Protein AF-0000000081941531 (afdb_homodimer)

Organism: NCBI:txid47308

Solvent-accessible surface area (backbone atoms only — not comparable to full-atom values): 17822 Å² total; per-residue (Å²): 113,71,62,62,52,49,52,50,47,28,60,72,60,23,42,80,68,51,29,44,72,74,47,70,42,56,34,61,61,95,60,87,77,58,29,35,42,33,32,32,35,33,57,48,47,34,36,34,36,27,54,76,88,36,80,76,45,78,41,53,52,84,55,52,63,34,40,34,30,81,44,61,90,46,97,51,28,43,33,33,42,28,45,96,60,76,44,79,45,30,34,78,33,52,67,48,38,42,53,51,50,29,48,51,41,52,48,30,39,72,51,59,70,37,84,62,44,74,41,47,64,58,58,84,69,36,60,72,63,83,74,76,61,66,66,65,55,44,50,51,46,29,48,48,42,46,49,45,42,47,49,47,47,55,64,65,44,73,72,77,73,82,127,113,70,62,61,51,48,51,50,46,29,61,72,60,24,42,81,69,51,28,43,73,72,48,72,41,55,34,60,61,95,60,88,77,59,30,35,43,36,33,32,35,33,58,50,47,34,36,33,36,26,55,75,87,37,80,76,45,78,43,52,49,83,54,50,62,36,40,33,30,81,43,60,90,47,97,51,28,42,33,34,41,28,46,97,58,78,44,80,44,31,32,76,34,50,67,49,37,43,52,50,48,30,49,51,40,52,48,28,39,70,51,60,72,38,84,63,45,72,39,47,64,60,59,84,69,37,59,72,62,83,74,75,61,65,66,66,54,45,49,50,45,28,47,48,40,45,48,45,42,47,49,45,47,55,64,66,43,74,70,78,72,82,127

Secondary structure (DSSP, 8-state):
-HHHHHHHHIIIIITTTT-EEEEEEEEE-SSSS-EEEEEEEEEEEEEEEEETTEEEEEEEGGG--EEE-S-TTS---EEEEESSSEEEEEESSHHHHHHHHHHHHHHHHHHH-SPPPEES--GGGTS--GGGS-HHHHHHHHHHHHHHHHHHHHHHS------/-HHHHHHHHIIIIITTTT-EEEEEEEEE-SSSS-EEEEEEEEEEEEEEEEETTEEEEEEEGGG--EEE-S-TTS---EEEEESSSEEEEEESSHHHHHHHHHHHHHHHHHHH-SPPPEES--GGGTS--GGGS-HHHHHHHHHHHHHHHHHHHHHHS------

Foldseek 3Di:
DVVVVQVVCCVPPAVVVLKHWDDKDWDDDPDDDTDMDTDIDADWDKDFDDDVRHTDDIDTLLQFAEKEPPAAVDFFQWIWTDGVDIDIDGDPGSLVSLVVQLVSQLCCCNRVVDGHHYHNHDVVSNPDDPPSPDPVVVVVVVVVVVVVVVVVVVVPPPPPPDD/DVVVVQVVCCVPPAVVVLKHWDDKDWDDDPDDDTDMDTDIDADWDKDFDDDVRHTDDIDTLLQFAEKEPPAAVDFFQWIWTDGVDIDIDGDPGSLVSLVVVLVSQLCCCNRVVDGHHYHNHDVVSNPDDPPSPDPVVVVVVVVVVVVVVVVVVVVPPPPPPDD

Sequence (326 aa):
MSSLLREEMQRVLFRPAKQRLMEFIEIEEPAPGRHFLCVSGKIATFIRLMDSYKTTEIWFLEDLSLVDGRDPDVDDPCFLLHFGKVRTVTAISCSAKYAFVRALVALSDQYCQRSLNLRNFDWVYIKPTSFYSNRGDCVVLSQICFYAFNLVCLSMCPVPLDAMSSLLREEMQRVLFRPAKQRLMEFIEIEEPAPGRHFLCVSGKIATFIRLMDSYKTTEIWFLEDLSLVDGRDPDVDDPCFLLHFGKVRTVTAISCSAKYAFVRALVALSDQYCQRSLNLRNFDWVYIKPTSFYSNRGDCVVLSQICFYAFNLVCLSMCPVPLDA

InterPro domains:
  IPR028258 Exocyst complex component Sec3, PIP2-binding N-terminal domain [PF15277] (51-109)
  IPR028258 Exocyst complex component Sec3, PIP2-binding N-terminal domain [SM01313] (30-111)

Structure (mmCIF, N/CA/C/O backbone):
data_AF-0000000081941531-model_v1
#
loop_
_entity.id
_entity.type
_entity.pdbx_description
1 polymer Si:dkey-245p14.4
#
loop_
_atom_site.group_PDB
_atom_site.id
_atom_site.type_symbol
_atom_site.label_atom_id
_atom_site.label_alt_id
_atom_site.label_comp_id
_atom_site.label_asym_id
_atom_site.label_entity_id
_atom_site.label_seq_id
_atom_site.pdbx_PDB_ins_code
_atom_site.Cartn_x
_atom_site.Cartn_y
_atom_site.Cartn_z
_atom_site.occupancy
_atom_site.B_iso_or_equiv
_atom_site.auth_seq_id
_atom_site.auth_comp_id
_atom_site.auth_asym_id
_atom_site.auth_atom_id
_atom_site.pdbx_PDB_model_num
ATOM 1 N N . MET A 1 1 ? 16.844 15.812 11.555 1 45.5 1 MET A N 1
ATOM 2 C CA . MET A 1 1 ? 15.914 15.625 12.664 1 45.5 1 MET A CA 1
ATOM 3 C C . MET A 1 1 ? 14.664 14.875 12.203 1 45.5 1 MET A C 1
ATOM 5 O O . MET A 1 1 ? 14.227 13.93 12.867 1 45.5 1 MET A O 1
ATOM 9 N N . SER A 1 2 ? 14.273 15.141 10.828 1 67.31 2 SER A N 1
ATOM 10 C CA . SER A 1 2 ? 13.008 14.641 10.312 1 67.31 2 SER A CA 1
ATOM 11 C C . SER A 1 2 ? 13.094 13.156 9.984 1 67.31 2 SER A C 1
ATOM 13 O O . SER A 1 2 ? 12.156 12.398 10.266 1 67.31 2 SER A O 1
ATOM 15 N N . SER A 1 3 ? 14.352 12.719 9.852 1 75.62 3 SER A N 1
ATOM 16 C CA . SER A 1 3 ? 14.453 11.336 9.414 1 75.62 3 SER A CA 1
ATOM 17 C C . SER A 1 3 ? 14.438 10.383 10.609 1 75.62 3 SER A C 1
ATOM 19 O O . SER A 1 3 ? 13.773 9.344 10.57 1 75.62 3 SER A O 1
ATOM 21 N N . LEU A 1 4 ? 15.148 10.773 11.695 1 84.38 4 LEU A N 1
ATOM 22 C CA . LEU A 1 4 ? 15.172 9.93 12.883 1 84.38 4 LEU A CA 1
ATOM 23 C C . LEU A 1 4 ? 13.781 9.828 13.508 1 84.38 4 LEU A C 1
ATOM 25 O O . LEU A 1 4 ? 13.375 8.758 13.961 1 84.38 4 LEU A O 1
ATOM 29 N N . LEU A 1 5 ? 13.117 10.945 13.555 1 89.44 5 LEU A N 1
ATOM 30 C CA . LEU A 1 5 ? 11.766 10.953 14.102 1 89.44 5 LEU A CA 1
ATOM 31 C C . LEU A 1 5 ? 10.836 10.07 13.273 1 89.44 5 LEU A C 1
ATOM 33 O O . LEU A 1 5 ? 10.016 9.336 13.828 1 89.44 5 LEU A O 1
ATOM 37 N N . ARG A 1 6 ? 11.039 10.125 11.977 1 90.44 6 ARG A N 1
ATOM 38 C CA . ARG A 1 6 ? 10.219 9.305 11.094 1 90.44 6 ARG A CA 1
ATOM 39 C C . ARG A 1 6 ? 10.438 7.82 11.375 1 90.44 6 ARG A C 1
ATOM 41 O O . ARG A 1 6 ? 9.477 7.055 11.477 1 90.44 6 ARG A O 1
ATOM 48 N N . GLU A 1 7 ? 11.648 7.488 11.461 1 90.06 7 GLU A N 1
ATOM 49 C CA . GLU A 1 7 ? 11.984 6.09 11.703 1 90.06 7 GLU A CA 1
ATOM 50 C C . GLU A 1 7 ? 11.453 5.629 13.062 1 90.06 7 GLU A C 1
ATOM 52 O O . GLU A 1 7 ? 10.953 4.508 13.188 1 90.06 7 GLU A O 1
ATOM 57 N N . GLU A 1 8 ? 11.656 6.441 14.016 1 91.25 8 GLU A N 1
ATOM 58 C CA . GLU A 1 8 ? 11.164 6.105 15.344 1 91.25 8 GLU A CA 1
ATOM 59 C C . GLU A 1 8 ? 9.648 5.965 15.359 1 91.25 8 GLU A C 1
ATOM 61 O O . GLU A 1 8 ? 9.109 5.023 15.945 1 91.25 8 GLU A O 1
ATOM 66 N N . MET A 1 9 ? 8.969 6.902 14.742 1 93.44 9 MET A N 1
ATOM 67 C CA . MET A 1 9 ? 7.508 6.844 14.68 1 93.44 9 MET A CA 1
ATOM 68 C C . MET A 1 9 ? 7.047 5.582 13.961 1 93.44 9 MET A C 1
ATOM 70 O O . MET A 1 9 ? 6.129 4.898 14.422 1 93.44 9 MET A O 1
ATOM 74 N N . GLN A 1 10 ? 7.734 5.254 12.844 1 93.25 10 GLN A N 1
ATOM 75 C CA . GLN A 1 10 ? 7.395 4.043 12.109 1 93.25 10 GLN A CA 1
ATOM 76 C C . GLN A 1 10 ? 7.562 2.803 12.984 1 93.25 10 GLN A C 1
ATOM 78 O O . GLN A 1 10 ? 6.68 1.944 13.031 1 93.25 10 GLN A O 1
ATOM 83 N N . ARG A 1 11 ? 8.625 2.793 13.617 1 93.25 11 ARG A N 1
ATOM 84 C CA . ARG A 1 11 ? 8.977 1.612 14.398 1 93.25 11 ARG A CA 1
ATOM 85 C C . ARG A 1 11 ? 8.047 1.442 15.586 1 93.25 11 ARG A C 1
ATOM 87 O O . ARG A 1 11 ? 7.602 0.331 15.883 1 93.25 11 ARG A O 1
ATOM 94 N N . VAL A 1 12 ? 7.707 2.469 16.266 1 92.88 12 VAL A N 1
ATOM 95 C CA . VAL A 1 12 ? 7.027 2.381 17.547 1 92.88 12 VAL A CA 1
ATOM 96 C C . VAL A 1 12 ? 5.516 2.436 17.344 1 92.88 12 VAL A C 1
ATOM 98 O O . VAL A 1 12 ? 4.762 1.755 18.031 1 92.88 12 VAL A O 1
ATOM 101 N N . LEU A 1 13 ? 5.086 3.131 16.328 1 94.25 13 LEU A N 1
ATOM 102 C CA . LEU A 1 13 ? 3.656 3.406 16.266 1 94.25 13 LEU A CA 1
ATOM 103 C C . LEU A 1 13 ? 3.021 2.697 15.07 1 94.25 13 LEU A C 1
ATOM 105 O O . LEU A 1 13 ? 1.942 2.113 15.195 1 94.25 13 LEU A O 1
ATOM 109 N N . PHE A 1 14 ? 3.656 2.672 13.953 1 96.19 14 PHE A N 1
ATOM 110 C CA . PHE A 1 14 ? 2.949 2.271 12.742 1 96.19 14 PHE A CA 1
ATOM 111 C C . PHE A 1 14 ? 3.291 0.836 12.359 1 96.19 14 PHE A C 1
ATOM 113 O O . PHE A 1 14 ? 2.426 0.087 11.898 1 96.19 14 PHE A O 1
ATOM 120 N N . ARG A 1 15 ? 4.52 0.448 12.523 1 94.19 15 ARG A N 1
ATOM 121 C CA . ARG A 1 15 ? 4.918 -0.913 12.18 1 94.19 15 ARG A CA 1
ATOM 122 C C . ARG A 1 15 ? 4.117 -1.938 12.977 1 94.19 15 ARG A C 1
ATOM 124 O O . ARG A 1 15 ? 3.57 -2.885 12.406 1 94.19 15 ARG A O 1
ATOM 131 N N . PRO A 1 16 ? 4.043 -1.776 14.312 1 94.25 16 PRO A N 1
ATOM 132 C CA . PRO A 1 16 ? 3.246 -2.744 15.07 1 94.25 16 PRO A CA 1
ATOM 133 C C . PRO A 1 16 ? 1.798 -2.816 14.594 1 94.25 16 PRO A C 1
ATOM 135 O O . PRO A 1 16 ? 1.14 -3.848 14.758 1 94.25 16 PRO A O 1
ATOM 138 N N . ALA A 1 17 ? 1.264 -1.747 14.016 1 94.38 17 ALA A N 1
ATOM 139 C CA . ALA A 1 17 ? -0.099 -1.706 13.492 1 94.38 17 ALA A CA 1
ATOM 140 C C . ALA A 1 17 ? -0.139 -2.148 12.031 1 94.38 17 ALA A C 1
ATOM 142 O O . ALA A 1 17 ? -1.169 -2.021 11.367 1 94.38 17 ALA A O 1
ATOM 143 N N . LYS A 1 18 ? 1.003 -2.658 11.492 1 95.69 18 LYS A N 1
ATOM 144 C CA . LYS A 1 18 ? 1.148 -3.096 10.102 1 95.69 18 LYS A CA 1
ATOM 145 C C . LYS A 1 18 ? 0.834 -1.96 9.133 1 95.69 18 LYS A C 1
ATOM 147 O O . LYS A 1 18 ? 0.197 -2.176 8.102 1 95.69 18 LYS A O 1
ATOM 152 N N . GLN A 1 19 ? 1.144 -0.766 9.586 1 96.5 19 GLN A N 1
ATOM 153 C CA . GLN A 1 19 ? 0.949 0.409 8.742 1 96.5 19 GLN A CA 1
ATOM 154 C C . GLN A 1 19 ? 2.283 1.064 8.398 1 96.5 19 GLN A C 1
ATOM 156 O O . GLN A 1 19 ? 3.287 0.835 9.078 1 96.5 19 GLN A O 1
ATOM 161 N N . ARG A 1 20 ? 2.266 1.774 7.309 1 94.44 20 ARG A N 1
ATOM 162 C CA . ARG A 1 20 ? 3.43 2.553 6.895 1 94.44 20 ARG A CA 1
ATOM 163 C C . ARG A 1 20 ? 3.152 4.047 7 1 94.44 20 ARG A C 1
ATOM 165 O O . ARG A 1 20 ? 2.133 4.531 6.504 1 94.44 20 ARG A O 1
ATOM 172 N N . LEU A 1 21 ? 4.082 4.75 7.684 1 96.12 21 LEU A N 1
ATOM 173 C CA . LEU A 1 21 ? 4 6.207 7.758 1 96.12 21 LEU A CA 1
ATOM 174 C C . LEU A 1 21 ? 4.367 6.84 6.422 1 96.12 21 LEU A C 1
ATOM 176 O O . LEU A 1 21 ? 5.477 6.645 5.922 1 96.12 21 LEU A O 1
ATOM 180 N N . MET A 1 22 ? 3.426 7.602 5.844 1 95.25 22 MET A N 1
ATOM 181 C CA . MET A 1 22 ? 3.645 8.148 4.508 1 95.25 22 MET A CA 1
ATOM 182 C C . MET A 1 22 ? 4.059 9.609 4.578 1 95.25 22 MET A C 1
ATOM 184 O O . MET A 1 22 ? 4.828 10.086 3.742 1 95.25 22 MET A O 1
ATOM 188 N N . GLU A 1 23 ? 3.451 10.422 5.445 1 94.81 23 GLU A N 1
ATOM 189 C CA . GLU A 1 23 ? 3.783 11.82 5.691 1 94.81 23 GLU A CA 1
ATOM 190 C C . GLU A 1 23 ? 3.385 12.242 7.102 1 94.81 23 GLU A C 1
ATOM 192 O O . GLU A 1 23 ? 2.467 11.672 7.691 1 94.81 23 GLU A O 1
ATOM 197 N N . PHE A 1 24 ? 4.168 13.148 7.605 1 96.12 24 PHE A N 1
ATOM 198 C CA . PHE A 1 24 ? 3.768 13.719 8.891 1 96.12 24 PHE A CA 1
ATOM 199 C C . PHE A 1 24 ? 4.32 15.133 9.047 1 96.12 24 PHE A C 1
ATOM 201 O O . PHE A 1 24 ? 5.324 15.484 8.43 1 96.12 24 PHE A O 1
ATOM 208 N N . ILE A 1 25 ? 3.617 15.922 9.797 1 96 25 ILE A N 1
ATOM 209 C CA . ILE A 1 25 ? 4.07 17.25 10.18 1 96 25 ILE A CA 1
ATOM 210 C C . ILE A 1 25 ? 3.777 17.5 11.656 1 96 25 ILE A C 1
ATOM 212 O O . ILE A 1 25 ? 2.908 16.844 12.242 1 96 25 ILE A O 1
ATOM 216 N N . GLU A 1 26 ? 4.602 18.375 12.211 1 95.56 26 GLU A N 1
ATOM 217 C CA . GLU A 1 26 ? 4.281 18.828 13.562 1 95.56 26 GLU A CA 1
ATOM 218 C C . GLU A 1 26 ? 3.229 19.938 13.531 1 95.56 26 GLU A C 1
ATOM 220 O O . GLU A 1 26 ? 3.264 20.812 12.664 1 95.56 26 GLU A O 1
ATOM 225 N N . ILE A 1 27 ? 2.322 19.859 14.477 1 97.38 27 ILE A N 1
ATOM 226 C CA . ILE A 1 27 ? 1.237 20.828 14.523 1 97.38 27 ILE A CA 1
ATOM 227 C C . ILE A 1 27 ? 1.137 21.422 15.922 1 97.38 27 ILE A C 1
ATOM 229 O O . ILE A 1 27 ? 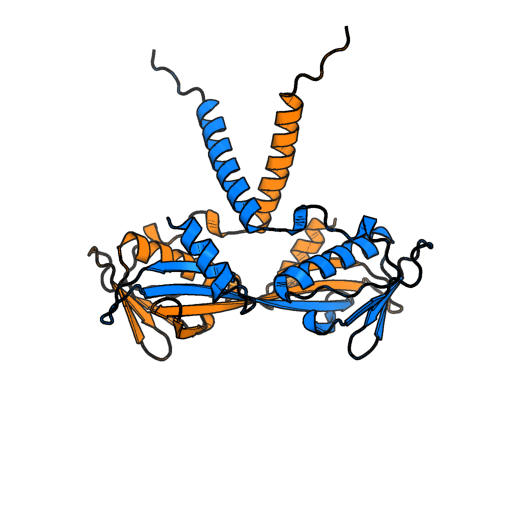1.765 20.922 16.859 1 97.38 27 ILE A O 1
ATOM 233 N N . GLU A 1 28 ? 0.421 22.531 15.945 1 96.19 28 GLU A N 1
ATOM 234 C CA . GLU A 1 28 ? 0.19 23.188 17.234 1 96.19 28 GLU A CA 1
ATOM 235 C C . GLU A 1 28 ? -1.201 22.875 17.766 1 96.19 28 GLU A C 1
ATOM 237 O O . GLU A 1 28 ? -2.189 22.938 17.031 1 96.19 28 GLU A O 1
ATOM 242 N N . GLU A 1 29 ? -1.191 22.422 19.016 1 94.19 29 GLU A N 1
ATOM 243 C CA . GLU A 1 29 ? -2.445 22.188 19.734 1 94.19 29 GLU A CA 1
ATOM 244 C C . GLU A 1 29 ? -2.467 22.891 21.078 1 94.19 29 GLU A C 1
ATOM 246 O O . GLU A 1 29 ? -1.414 23.188 21.641 1 94.19 29 GLU A O 1
ATOM 251 N N . PRO A 1 30 ? -3.771 23.219 21.547 1 91.62 30 PRO A N 1
ATOM 252 C CA . PRO A 1 30 ? -3.875 23.859 22.859 1 91.62 30 PRO A CA 1
ATOM 253 C C . PRO A 1 30 ? -3.283 23.016 23.984 1 91.62 30 PRO A C 1
ATOM 255 O O . PRO A 1 30 ? -2.707 23.547 24.922 1 91.62 30 PRO A O 1
ATOM 258 N N . ALA A 1 31 ? -3.35 21.75 23.875 1 89.44 31 ALA A N 1
ATOM 259 C CA . ALA A 1 31 ? -2.801 20.859 24.891 1 89.44 31 ALA A CA 1
ATOM 260 C C . ALA A 1 31 ? -1.275 20.859 24.859 1 89.44 31 ALA A C 1
ATOM 262 O O . ALA A 1 31 ? -0.669 21.016 23.797 1 89.44 31 ALA A O 1
ATOM 263 N N . PRO A 1 32 ? -0.646 20.719 26.062 1 90.75 32 PRO A N 1
ATOM 264 C CA . PRO A 1 32 ? 0.817 20.672 26.125 1 90.75 32 PRO A CA 1
ATOM 265 C C . PRO A 1 32 ? 1.403 19.438 25.453 1 90.75 32 PRO A C 1
ATOM 267 O O . PRO A 1 32 ? 0.729 18.406 25.359 1 90.75 32 PRO A O 1
ATOM 270 N N . GLY A 1 33 ? 2.631 19.688 24.984 1 90.62 33 GLY A N 1
ATOM 271 C CA . GLY A 1 33 ? 3.322 18.562 24.359 1 90.62 33 GLY A CA 1
ATOM 272 C C . GLY A 1 33 ? 3.504 18.75 22.859 1 90.62 33 GLY A C 1
ATOM 273 O O . GLY A 1 33 ? 3.176 19.797 22.312 1 90.62 33 GLY A O 1
ATOM 274 N N . ARG A 1 34 ? 4.145 17.641 22.312 1 92.62 34 ARG A N 1
ATOM 275 C CA . ARG A 1 34 ? 4.344 17.641 20.859 1 92.62 34 ARG A CA 1
ATOM 276 C C . ARG A 1 34 ? 3.199 16.938 20.156 1 92.62 34 ARG A C 1
ATOM 278 O O . ARG A 1 34 ? 2.791 15.844 20.562 1 92.62 34 ARG A O 1
ATOM 285 N N . HIS A 1 35 ? 2.648 17.641 19.188 1 96.44 35 HIS A N 1
ATOM 286 C CA . HIS A 1 35 ? 1.529 17.094 18.438 1 96.44 35 HIS A CA 1
ATOM 287 C C . HIS A 1 35 ? 1.887 16.922 16.969 1 96.44 35 HIS A C 1
ATOM 289 O O . HIS A 1 35 ? 2.613 17.734 16.406 1 96.44 35 HIS A O 1
ATOM 295 N N . PHE A 1 36 ? 1.38 15.828 16.391 1 96.88 36 PHE A N 1
ATOM 296 C CA . PHE A 1 36 ? 1.706 15.539 15 1 96.88 36 PHE A CA 1
ATOM 297 C C . PHE A 1 36 ? 0.452 15.172 14.211 1 96.88 36 PHE A C 1
ATOM 299 O O . PHE A 1 36 ? -0.485 14.594 14.766 1 96.88 36 PHE A O 1
ATOM 306 N N . LEU A 1 37 ? 0.376 15.578 12.984 1 97.88 37 LEU A N 1
ATOM 307 C CA . LEU A 1 37 ? -0.573 15.102 11.984 1 97.88 37 LEU A CA 1
ATOM 308 C C . LEU A 1 37 ? 0.098 14.125 11.023 1 97.88 37 LEU A C 1
ATOM 310 O O . LEU A 1 37 ? 1.109 14.461 10.398 1 97.88 37 LEU A O 1
ATOM 314 N N . CYS A 1 38 ? -0.441 12.922 10.93 1 97.75 38 CYS A N 1
ATOM 315 C CA . CYS A 1 38 ? 0.224 11.875 10.164 1 97.75 38 CYS A CA 1
ATOM 316 C C . CYS A 1 38 ? -0.719 11.281 9.125 1 97.75 38 CYS A C 1
ATOM 318 O O . CYS A 1 38 ? -1.928 11.203 9.352 1 97.75 38 CYS A O 1
ATOM 320 N N . VAL A 1 39 ? -0.138 10.891 8.016 1 98.12 39 VAL A N 1
ATOM 321 C CA . VAL A 1 39 ? -0.82 10.055 7.027 1 98.12 39 VAL A CA 1
ATOM 322 C C . VAL A 1 39 ? -0.149 8.688 6.957 1 98.12 39 VAL A C 1
ATOM 324 O O . VAL A 1 39 ? 1.077 8.594 6.859 1 98.12 39 VAL A O 1
ATOM 327 N N . SER A 1 40 ? -0.878 7.672 7.09 1 97.81 40 SER A N 1
ATOM 328 C CA . SER A 1 40 ? -0.345 6.316 7.031 1 97.81 40 SER A CA 1
ATOM 329 C C . SER A 1 40 ? -1.188 5.43 6.121 1 97.81 40 SER A C 1
ATOM 331 O O . SER A 1 40 ? -2.289 5.809 5.719 1 97.81 40 SER A O 1
ATOM 333 N N . GLY A 1 41 ? -0.592 4.344 5.727 1 97.31 41 GLY A N 1
ATOM 334 C CA . GLY A 1 41 ? -1.271 3.398 4.859 1 97.31 41 GLY A CA 1
ATOM 335 C C . GLY A 1 41 ? -1.157 1.962 5.336 1 97.31 41 GLY A C 1
ATOM 336 O O . GLY A 1 41 ? -0.134 1.571 5.902 1 97.31 41 GLY A O 1
ATOM 337 N N . LYS A 1 42 ? -2.209 1.2 5.238 1 97.75 42 LYS A N 1
ATOM 338 C CA . LYS A 1 42 ? -2.238 -0.244 5.457 1 97.75 42 LYS A CA 1
ATOM 339 C C . LYS A 1 42 ? -2.539 -0.989 4.16 1 97.75 42 LYS A C 1
ATOM 341 O O . LYS A 1 42 ? -3.51 -0.672 3.467 1 97.75 42 LYS A O 1
ATOM 346 N N . ILE A 1 43 ? -1.683 -1.918 3.857 1 96.56 43 ILE A N 1
ATOM 347 C CA . ILE A 1 43 ? -1.863 -2.635 2.6 1 96.56 43 ILE A CA 1
ATOM 348 C C . ILE A 1 43 ? -2.5 -3.998 2.869 1 96.56 43 ILE A C 1
ATOM 350 O O . ILE A 1 43 ? -2.004 -4.77 3.695 1 96.56 43 ILE A O 1
ATOM 354 N N . ALA A 1 44 ? -3.625 -4.258 2.258 1 97.31 44 ALA A N 1
ATOM 355 C CA . ALA A 1 44 ? -4.195 -5.598 2.186 1 97.31 44 ALA A CA 1
ATOM 356 C C . ALA A 1 44 ? -3.742 -6.32 0.92 1 97.31 44 ALA A C 1
ATOM 358 O O . ALA A 1 44 ? -3.871 -5.789 -0.185 1 97.31 44 ALA A O 1
ATOM 359 N N . THR A 1 45 ? -3.221 -7.484 1.089 1 97.62 45 THR A N 1
ATOM 360 C CA . THR A 1 45 ? -2.68 -8.219 -0.048 1 97.62 45 THR A CA 1
ATOM 361 C C . THR A 1 45 ? -3.582 -9.398 -0.409 1 97.62 45 THR A C 1
ATOM 363 O O . THR A 1 45 ? -4.129 -10.062 0.474 1 97.62 45 THR A O 1
ATOM 366 N N . PHE A 1 46 ? -3.68 -9.641 -1.697 1 98.12 46 PHE A N 1
ATOM 367 C CA . PHE A 1 46 ? -4.582 -10.648 -2.242 1 98.12 46 PHE A CA 1
ATOM 368 C C . PHE A 1 46 ? -3.852 -11.547 -3.236 1 98.12 46 PHE A C 1
ATOM 370 O O . PHE A 1 46 ? -2.951 -11.094 -3.945 1 98.12 46 PHE A O 1
ATOM 377 N N . ILE A 1 47 ? -4.211 -12.844 -3.191 1 98.5 47 ILE A N 1
ATOM 378 C CA . ILE A 1 47 ? -3.811 -13.781 -4.23 1 98.5 47 ILE A CA 1
ATOM 379 C C . ILE A 1 47 ? -5.02 -14.148 -5.09 1 98.5 47 ILE A C 1
ATOM 381 O O . ILE A 1 47 ? -6.074 -14.516 -4.562 1 98.5 47 ILE A O 1
ATOM 385 N N . ARG A 1 48 ? -4.801 -14.023 -6.434 1 97.62 48 ARG A N 1
ATOM 386 C CA . ARG A 1 48 ? -5.938 -14.266 -7.316 1 97.62 48 ARG A CA 1
ATOM 387 C C . ARG A 1 48 ? -5.551 -15.195 -8.461 1 97.62 48 ARG A C 1
ATOM 389 O O . ARG A 1 48 ? -4.438 -15.117 -8.984 1 97.62 48 ARG A O 1
ATOM 396 N N . LEU A 1 49 ? -6.445 -16.062 -8.773 1 97.38 49 LEU A N 1
ATOM 397 C CA . LEU A 1 49 ? -6.348 -16.859 -9.992 1 97.38 49 LEU A CA 1
ATOM 398 C C . LEU A 1 49 ? -7.223 -16.266 -11.094 1 97.38 49 LEU A C 1
ATOM 400 O O . LEU A 1 49 ? -8.414 -16.016 -10.883 1 97.38 49 LEU A O 1
ATOM 404 N N . MET A 1 50 ? -6.566 -16.094 -12.195 1 95.56 50 MET A N 1
ATOM 405 C CA . MET A 1 50 ? -7.273 -15.445 -13.289 1 95.56 50 MET A CA 1
ATOM 406 C C . MET A 1 50 ? -7.379 -16.375 -14.5 1 95.56 50 MET A C 1
ATOM 408 O O . MET A 1 50 ? -6.414 -17.062 -14.852 1 95.56 50 MET A O 1
ATOM 412 N N . ASP A 1 51 ? -8.617 -16.375 -15.102 1 93.19 51 ASP A N 1
ATOM 413 C CA . ASP A 1 51 ? -8.875 -17.016 -16.391 1 93.19 51 ASP A CA 1
ATOM 414 C C . ASP A 1 51 ? -9.164 -15.961 -17.469 1 93.19 51 ASP A C 1
ATOM 416 O O . ASP A 1 51 ? -10.289 -15.461 -17.562 1 93.19 51 ASP A O 1
ATOM 420 N N . SER A 1 52 ? -8.289 -15.758 -18.391 1 85.12 52 SER A N 1
ATOM 421 C CA . SER A 1 52 ? -8.422 -14.773 -19.453 1 85.12 52 SER A CA 1
ATOM 422 C C . SER A 1 52 ? -8.891 -13.43 -18.906 1 85.12 52 SER A C 1
ATOM 424 O O . SER A 1 52 ? -9.875 -12.867 -19.391 1 85.12 52 SER A O 1
ATOM 426 N N . TYR A 1 53 ? -8.477 -12.953 -17.812 1 82.88 53 TYR A N 1
ATOM 427 C CA . TYR A 1 53 ? -8.648 -11.633 -17.219 1 82.88 53 TYR A CA 1
ATOM 428 C C . TYR A 1 53 ? -9.875 -11.602 -16.312 1 82.88 53 TYR A C 1
ATOM 430 O O . TYR A 1 53 ? -10.422 -10.531 -16.031 1 82.88 53 TYR A O 1
ATOM 438 N N . LYS A 1 54 ? -10.406 -12.742 -16.062 1 91 54 LYS A N 1
ATOM 439 C CA . LYS A 1 54 ? -11.469 -12.859 -15.078 1 91 54 LYS A CA 1
ATOM 440 C C . LYS A 1 54 ? -10.984 -13.578 -13.82 1 91 54 LYS A C 1
ATOM 442 O O . LYS A 1 54 ? -10.352 -14.633 -13.906 1 91 54 LYS A O 1
ATOM 447 N N . THR A 1 55 ? -11.305 -12.898 -12.758 1 93.19 55 THR A N 1
ATOM 448 C CA . THR A 1 55 ? -10.914 -13.508 -11.492 1 93.19 55 THR A CA 1
ATOM 449 C C . THR A 1 55 ? -11.812 -14.695 -11.164 1 93.19 55 THR A C 1
ATOM 451 O O . THR A 1 55 ? -13.039 -14.562 -11.148 1 93.19 55 THR A O 1
ATOM 454 N N . THR A 1 56 ? -11.266 -15.852 -10.922 1 93.69 56 THR A N 1
ATOM 455 C CA . THR A 1 56 ? -12.039 -17.047 -10.617 1 93.69 56 THR A CA 1
ATOM 456 C C . THR A 1 56 ? -11.93 -17.391 -9.133 1 93.69 56 THR A C 1
ATOM 458 O O . THR A 1 56 ? -12.867 -17.938 -8.547 1 93.69 56 THR A O 1
ATOM 461 N N . GLU A 1 57 ? -10.805 -17.172 -8.555 1 96.12 57 GLU A N 1
ATOM 462 C CA . GLU A 1 57 ? -10.555 -17.406 -7.133 1 96.12 57 GLU A CA 1
ATOM 463 C C . GLU A 1 57 ? -9.758 -16.25 -6.52 1 96.12 57 GLU A C 1
ATOM 465 O O . GLU A 1 57 ? -8.898 -15.672 -7.18 1 96.12 57 GLU A O 1
ATOM 470 N N . ILE A 1 58 ? -10.141 -15.875 -5.336 1 96.81 58 ILE A N 1
ATOM 471 C CA . ILE A 1 58 ? -9.43 -14.82 -4.625 1 96.81 58 ILE A CA 1
ATOM 472 C C . ILE A 1 58 ? -9.227 -15.227 -3.168 1 96.81 58 ILE A C 1
ATOM 474 O O . ILE A 1 58 ? -10.141 -15.75 -2.529 1 96.81 58 ILE A O 1
ATOM 478 N N . TRP A 1 59 ? -8 -15.016 -2.68 1 98 59 TRP A N 1
ATOM 479 C CA . TRP A 1 59 ? -7.664 -15.273 -1.285 1 98 59 TRP A CA 1
ATOM 480 C C . TRP A 1 59 ? -6.906 -14.102 -0.677 1 98 59 TRP A C 1
ATOM 482 O O . TRP A 1 59 ? -6.242 -13.344 -1.391 1 98 59 TRP A O 1
ATOM 492 N N . PHE A 1 60 ? -7.078 -13.984 0.65 1 97.88 60 PHE A N 1
ATOM 493 C CA . PHE A 1 60 ? -6.168 -13.094 1.358 1 97.88 60 PHE A CA 1
ATOM 494 C C . PHE A 1 60 ? -4.812 -13.758 1.572 1 97.88 60 PHE A C 1
ATOM 496 O O . PHE A 1 60 ? -4.742 -14.914 1.991 1 97.88 60 PHE A O 1
ATOM 503 N N . LEU A 1 61 ? -3.773 -13.055 1.255 1 98.06 61 LEU A N 1
ATOM 504 C CA . LEU A 1 61 ? -2.439 -13.578 1.525 1 98.06 61 LEU A CA 1
ATOM 505 C C . LEU A 1 61 ? -2.297 -13.961 2.994 1 98.06 61 LEU A C 1
ATOM 507 O O . LEU A 1 61 ? -1.638 -14.953 3.318 1 98.06 61 LEU A O 1
ATOM 511 N N . GLU A 1 62 ? -2.932 -13.172 3.846 1 96.75 62 GLU A N 1
ATOM 512 C CA . GLU A 1 62 ? -2.854 -13.406 5.285 1 96.75 62 GLU A CA 1
ATOM 513 C C . GLU A 1 62 ? -3.42 -14.781 5.652 1 96.75 62 GLU A C 1
ATOM 515 O O . GLU A 1 62 ? -3.104 -15.32 6.711 1 96.75 62 GLU A O 1
ATOM 520 N N . ASP A 1 63 ? -4.246 -15.375 4.828 1 97.56 63 ASP A N 1
ATOM 521 C CA . ASP A 1 63 ? -4.883 -16.656 5.109 1 97.56 63 ASP A CA 1
ATOM 522 C C . ASP A 1 63 ? -4.027 -17.812 4.605 1 97.56 63 ASP A C 1
ATOM 524 O O . ASP A 1 63 ? -4.344 -18.984 4.852 1 97.56 63 ASP A O 1
ATOM 528 N N . LEU A 1 64 ? -2.979 -17.578 3.857 1 98.19 64 LEU A N 1
ATOM 529 C CA . LEU A 1 64 ? -2.084 -18.609 3.352 1 98.19 64 LEU A CA 1
ATOM 530 C C . LEU A 1 64 ? -1.223 -19.172 4.473 1 98.19 64 LEU A C 1
ATOM 532 O O . LEU A 1 64 ? -0.358 -18.484 5.012 1 98.19 64 LEU A O 1
ATOM 536 N N . SER A 1 65 ? -1.394 -20.453 4.789 1 97.25 65 SER A N 1
ATOM 537 C CA . SER A 1 65 ? -0.73 -21.031 5.953 1 97.25 65 SER A CA 1
ATOM 538 C C . SER A 1 65 ? 0.546 -21.766 5.555 1 97.25 65 SER A C 1
ATOM 540 O O . SER A 1 65 ? 1.485 -21.859 6.348 1 97.25 65 SER A O 1
ATOM 542 N N . LEU A 1 66 ? 0.49 -22.234 4.32 1 97.69 66 LEU A N 1
ATOM 543 C CA . LEU A 1 66 ? 1.611 -23.062 3.895 1 97.69 66 LEU A CA 1
ATOM 544 C C . LEU A 1 66 ? 1.708 -23.109 2.373 1 97.69 66 LEU A C 1
ATOM 546 O O . LEU A 1 66 ? 0.69 -23.219 1.685 1 97.69 66 LEU A O 1
ATOM 550 N N . VAL A 1 67 ? 2.908 -22.969 1.895 1 98.06 67 VAL A N 1
ATOM 551 C CA . VAL A 1 67 ? 3.193 -23.25 0.494 1 98.06 67 VAL A CA 1
ATOM 552 C C . VAL A 1 67 ? 4.059 -24.5 0.391 1 98.06 67 VAL A C 1
ATOM 554 O O . VAL A 1 67 ? 5.145 -24.562 0.974 1 98.06 67 VAL A O 1
ATOM 557 N N . ASP A 1 68 ? 3.547 -25.469 -0.346 1 97.94 68 ASP A N 1
ATOM 558 C CA . ASP A 1 68 ? 4.234 -26.75 -0.482 1 97.94 68 ASP A CA 1
ATOM 559 C C . ASP A 1 68 ? 4.746 -26.953 -1.907 1 97.94 68 ASP A C 1
ATOM 561 O O . ASP A 1 68 ? 3.959 -27.031 -2.852 1 97.94 68 ASP A O 1
ATOM 565 N N . GLY A 1 69 ? 6.031 -27.141 -2.078 1 96.44 69 GLY A N 1
ATOM 566 C CA . GLY A 1 69 ? 6.641 -27.297 -3.387 1 96.44 69 GLY A CA 1
ATOM 567 C C . GLY A 1 69 ? 6.633 -28.734 -3.871 1 96.44 69 GLY A C 1
ATOM 568 O O . GLY A 1 69 ? 7.184 -29.047 -4.93 1 96.44 69 GLY A O 1
ATOM 569 N N . ARG A 1 70 ? 6.047 -29.641 -3.125 1 93.38 70 ARG A N 1
ATOM 570 C CA . ARG A 1 70 ? 5.859 -31.047 -3.441 1 93.38 70 ARG A CA 1
ATOM 571 C C . ARG A 1 70 ? 7.18 -31.812 -3.35 1 93.38 70 ARG A C 1
ATOM 573 O O . ARG A 1 70 ? 7.328 -32.688 -2.508 1 93.38 70 ARG A O 1
ATOM 580 N N . ASP A 1 71 ? 8.188 -31.547 -4.23 1 86.44 71 ASP A N 1
ATOM 581 C CA . ASP A 1 71 ? 9.5 -32.188 -4.176 1 86.44 71 ASP A CA 1
ATOM 582 C C . ASP A 1 71 ? 10.602 -31.25 -4.645 1 86.44 71 ASP A C 1
ATOM 584 O O . ASP A 1 71 ? 10.695 -30.938 -5.832 1 86.44 71 ASP A O 1
ATOM 588 N N . PRO A 1 72 ? 11.516 -30.953 -3.744 1 80 72 PRO A N 1
ATOM 589 C CA . PRO A 1 72 ? 12.555 -29.984 -4.09 1 80 72 PRO A CA 1
ATOM 590 C C . PRO A 1 72 ? 13.609 -30.562 -5.027 1 80 72 PRO A C 1
ATOM 592 O O . PRO A 1 72 ? 14.359 -29.812 -5.66 1 80 72 PRO A O 1
ATOM 595 N N . ASP A 1 73 ? 13.672 -31.828 -5.082 1 83.88 73 ASP A N 1
ATOM 596 C CA . ASP A 1 73 ? 14.742 -32.469 -5.852 1 83.88 73 ASP A CA 1
ATOM 597 C C . ASP A 1 73 ? 14.297 -32.75 -7.289 1 83.88 73 ASP A C 1
ATOM 599 O O . ASP A 1 73 ? 15.07 -33.25 -8.094 1 83.88 73 ASP A O 1
ATOM 603 N N . VAL A 1 74 ? 13.047 -32.406 -7.602 1 84.69 74 VAL A N 1
ATOM 604 C CA . VAL A 1 74 ? 12.523 -32.625 -8.945 1 84.69 74 VAL A CA 1
ATOM 605 C C . VAL A 1 74 ? 12.133 -31.281 -9.57 1 84.69 74 VAL A C 1
ATOM 607 O O . VAL A 1 74 ? 11.602 -30.406 -8.891 1 84.69 74 VAL A O 1
ATOM 610 N N . ASP A 1 75 ? 12.523 -31.156 -10.82 1 86.19 75 ASP A N 1
ATOM 611 C CA . ASP A 1 75 ? 12.062 -29.969 -11.547 1 86.19 75 ASP A CA 1
ATOM 612 C C . ASP A 1 75 ? 10.57 -30.047 -11.836 1 86.19 75 ASP A C 1
ATOM 614 O O . ASP A 1 75 ? 10.164 -30.375 -12.953 1 86.19 75 ASP A O 1
ATOM 618 N N . ASP A 1 76 ? 9.812 -29.828 -10.836 1 92.44 76 ASP A N 1
ATOM 619 C CA . ASP A 1 76 ? 8.352 -29.859 -10.898 1 92.44 76 ASP A CA 1
ATOM 620 C C . ASP A 1 76 ? 7.77 -28.469 -10.688 1 92.44 76 ASP A C 1
ATOM 622 O O . ASP A 1 76 ? 7.914 -27.875 -9.617 1 92.44 76 ASP A O 1
ATOM 626 N N . PRO A 1 77 ? 7.188 -27.922 -11.695 1 95.62 77 PRO A N 1
ATOM 627 C CA . PRO A 1 77 ? 6.633 -26.562 -11.586 1 95.62 77 PRO A CA 1
ATOM 628 C C . PRO A 1 77 ? 5.344 -26.531 -10.766 1 95.62 77 PRO A C 1
ATOM 630 O O . PRO A 1 77 ? 4.758 -25.453 -10.578 1 95.62 77 PRO A O 1
ATOM 633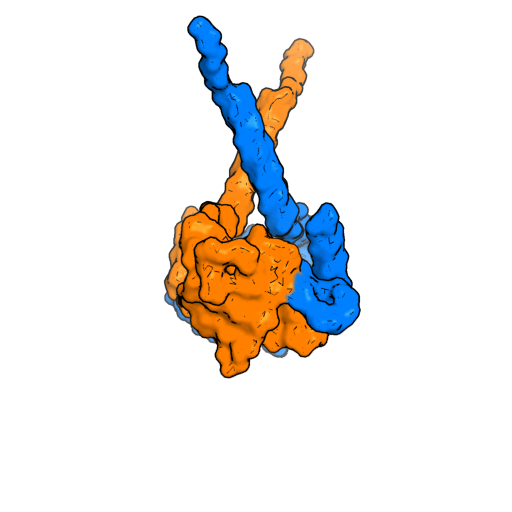 N N . CYS A 1 78 ? 4.953 -27.672 -10.25 1 96.81 78 CYS A N 1
ATOM 634 C CA . CYS A 1 78 ? 3.717 -27.781 -9.484 1 96.81 78 CYS A CA 1
ATOM 635 C C . CYS A 1 78 ? 3.963 -27.484 -8.008 1 96.81 78 CYS A C 1
ATOM 637 O O . CYS A 1 78 ? 4.988 -27.875 -7.453 1 96.81 78 CYS A O 1
ATOM 639 N N . PHE A 1 79 ? 3.025 -26.703 -7.383 1 97.88 79 PHE A N 1
ATOM 640 C CA . PHE A 1 79 ? 3.094 -26.438 -5.953 1 97.88 79 PHE A CA 1
ATOM 641 C C . PHE A 1 79 ? 1.696 -26.266 -5.367 1 97.88 79 PHE A C 1
ATOM 643 O O . PHE A 1 79 ? 0.72 -26.125 -6.105 1 97.88 79 PHE A O 1
ATOM 650 N N . LEU A 1 80 ? 1.633 -26.375 -4.047 1 98.31 80 LEU A N 1
ATOM 651 C CA . LEU A 1 80 ? 0.348 -26.328 -3.357 1 98.31 80 LEU A CA 1
ATOM 652 C C . LEU A 1 80 ? 0.262 -25.109 -2.445 1 98.31 80 LEU A C 1
ATOM 654 O O . LEU A 1 80 ? 1.224 -24.781 -1.746 1 98.31 80 LEU A O 1
ATOM 658 N N . LEU A 1 81 ? -0.824 -24.406 -2.486 1 98.5 81 LEU A N 1
ATOM 659 C CA . LEU A 1 81 ? -1.162 -23.312 -1.581 1 98.5 81 LEU A CA 1
ATOM 660 C C . LEU A 1 81 ? -2.191 -23.766 -0.548 1 98.5 81 LEU A C 1
ATOM 662 O O . LEU A 1 81 ? -3.277 -24.219 -0.906 1 98.5 81 LEU A O 1
ATOM 666 N N . HIS A 1 82 ? -1.795 -23.672 0.676 1 98.19 82 HIS A N 1
ATOM 667 C CA . HIS A 1 82 ? -2.691 -24.109 1.745 1 98.19 82 HIS A CA 1
ATOM 668 C C . HIS A 1 82 ? -3.41 -22.922 2.369 1 98.19 82 HIS A C 1
ATOM 670 O O . HIS A 1 82 ? -2.795 -22.109 3.074 1 98.19 82 HIS A O 1
ATOM 676 N N . PHE A 1 83 ? -4.637 -22.797 2.135 1 96.19 83 PHE A N 1
ATOM 677 C CA . PHE A 1 83 ? -5.555 -21.906 2.836 1 96.19 83 PHE A CA 1
ATOM 678 C C . PHE A 1 83 ? -6.504 -22.703 3.729 1 96.19 83 PHE A C 1
ATOM 680 O O . PHE A 1 83 ? -6.078 -23.625 4.43 1 96.19 83 PHE A O 1
ATOM 687 N N . GLY A 1 84 ? -7.766 -22.344 3.754 1 92.12 84 GLY A N 1
ATOM 688 C CA . GLY A 1 84 ? -8.727 -23.281 4.297 1 92.12 84 GLY A CA 1
ATOM 689 C C . GLY A 1 84 ? -8.789 -24.578 3.516 1 92.12 84 GLY A C 1
ATOM 690 O O . GLY A 1 84 ? -8.695 -25.672 4.094 1 92.12 84 GLY A O 1
ATOM 691 N N . LYS A 1 85 ? -8.828 -24.406 2.289 1 95.62 85 LYS A N 1
ATOM 692 C CA . LYS A 1 85 ? -8.727 -25.516 1.337 1 95.62 85 LYS A CA 1
ATOM 693 C C . LYS A 1 85 ? -7.41 -25.453 0.567 1 95.62 85 LYS A C 1
ATOM 695 O O . LYS A 1 85 ? -6.887 -24.359 0.308 1 95.62 85 LYS A O 1
ATOM 700 N N . VAL A 1 86 ? -6.938 -26.609 0.235 1 97.62 86 VAL A N 1
ATOM 701 C CA . VAL A 1 86 ? -5.672 -26.672 -0.488 1 97.62 86 VAL A CA 1
ATOM 702 C C . VAL A 1 86 ? -5.914 -26.438 -1.977 1 97.62 86 VAL A C 1
ATOM 704 O O . VAL A 1 86 ? -6.816 -27.031 -2.57 1 97.62 86 VAL A O 1
ATOM 707 N N . ARG A 1 87 ? -5.121 -25.547 -2.561 1 97.75 87 ARG A N 1
ATOM 708 C CA . ARG A 1 87 ? -5.207 -25.297 -3.994 1 97.75 87 ARG A CA 1
ATOM 709 C C . ARG A 1 87 ? -3.914 -25.688 -4.703 1 97.75 87 ARG A C 1
ATOM 711 O O . ARG A 1 87 ? -2.857 -25.109 -4.438 1 97.75 87 ARG A O 1
ATOM 718 N N . THR A 1 88 ? -4.043 -26.578 -5.621 1 97.56 88 THR A N 1
ATOM 719 C CA . THR A 1 88 ? -2.885 -26.984 -6.41 1 97.56 88 THR A CA 1
ATOM 720 C C . THR A 1 88 ? -2.688 -26.062 -7.602 1 97.56 88 THR A C 1
ATOM 722 O O . THR A 1 88 ? -3.641 -25.75 -8.32 1 97.56 88 THR A O 1
ATOM 725 N N . VAL A 1 89 ? -1.443 -25.625 -7.82 1 97.69 89 VAL A N 1
ATOM 726 C CA . VAL A 1 89 ? -1.123 -24.719 -8.906 1 97.69 89 VAL A CA 1
ATOM 727 C C . VAL A 1 89 ? 0.052 -25.266 -9.719 1 97.69 89 VAL A C 1
ATOM 729 O O . VAL A 1 89 ? 1.013 -25.781 -9.148 1 97.69 89 VAL A O 1
ATOM 732 N N . THR A 1 90 ? -0.051 -25.172 -11.023 1 97.62 90 THR A N 1
ATOM 733 C CA . THR A 1 90 ? 1.047 -25.562 -11.906 1 97.62 90 THR A CA 1
ATOM 734 C C . THR A 1 90 ? 1.546 -24.375 -12.711 1 97.62 90 THR A C 1
ATOM 736 O O . THR A 1 90 ? 0.855 -23.906 -13.617 1 97.62 90 THR A O 1
ATOM 739 N N . ALA A 1 91 ? 2.77 -23.938 -12.359 1 97 91 ALA A N 1
ATOM 740 C CA . ALA A 1 91 ? 3.373 -22.844 -13.109 1 97 91 ALA A CA 1
ATOM 741 C C . ALA A 1 91 ? 3.826 -23.297 -14.492 1 97 91 ALA A C 1
ATOM 743 O O . ALA A 1 91 ? 3.902 -24.5 -14.758 1 97 91 ALA A O 1
ATOM 744 N N . ILE A 1 92 ? 4.102 -22.312 -15.383 1 95.56 92 ILE A N 1
ATOM 745 C CA . ILE A 1 92 ? 4.543 -22.641 -16.734 1 95.56 92 ILE A CA 1
ATOM 746 C C . ILE A 1 92 ? 5.984 -23.156 -16.703 1 95.56 92 ILE A C 1
ATOM 748 O O . ILE A 1 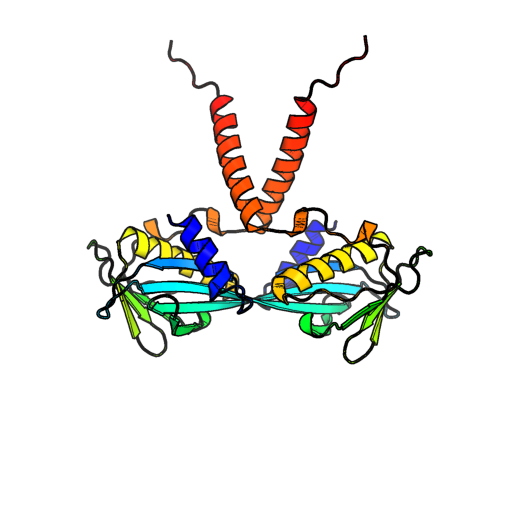92 ? 6.426 -23.859 -17.609 1 95.56 92 ILE A O 1
ATOM 752 N N . SER A 1 93 ? 6.723 -22.75 -15.633 1 92.12 93 SER A N 1
ATOM 753 C CA . SER A 1 93 ? 8.109 -23.172 -15.469 1 92.12 93 SER A CA 1
ATOM 754 C C . SER A 1 93 ? 8.5 -23.219 -13.992 1 92.12 93 SER A C 1
ATOM 756 O O . SER A 1 93 ? 7.828 -22.625 -13.148 1 92.12 93 SER A O 1
ATOM 758 N N . CYS A 1 94 ? 9.641 -23.969 -13.805 1 89.75 94 CYS A N 1
ATOM 759 C CA . CYS A 1 94 ? 10.164 -24.031 -12.438 1 89.75 94 CYS A CA 1
ATOM 760 C C . CYS A 1 94 ? 10.664 -22.672 -11.977 1 89.75 94 CYS A C 1
ATOM 762 O O . CYS A 1 94 ? 10.523 -22.312 -10.805 1 89.75 94 CYS A O 1
ATOM 764 N N . SER A 1 95 ? 11.172 -21.953 -12.883 1 89.56 95 SER A N 1
ATOM 765 C CA . SER A 1 95 ? 11.641 -20.594 -12.57 1 89.56 95 SER A CA 1
ATOM 766 C C . SER A 1 95 ? 10.484 -19.703 -12.148 1 89.56 95 SER A C 1
ATOM 768 O O . SER A 1 95 ? 10.625 -18.906 -11.211 1 89.56 95 SER A O 1
ATOM 770 N N . ALA A 1 96 ? 9.367 -19.844 -12.781 1 91.94 96 ALA A N 1
ATOM 771 C CA . ALA A 1 96 ? 8.188 -19.062 -12.43 1 91.94 96 ALA A CA 1
ATOM 772 C C . ALA A 1 96 ? 7.668 -19.422 -11.047 1 91.94 96 ALA A C 1
ATOM 774 O O . ALA A 1 96 ? 7.305 -18.547 -10.258 1 91.94 96 ALA A O 1
ATOM 775 N N . LYS A 1 97 ? 7.719 -20.688 -10.773 1 95 97 LYS A N 1
ATOM 776 C CA . LYS A 1 97 ? 7.316 -21.172 -9.461 1 95 97 LYS A CA 1
ATOM 777 C C . LYS A 1 97 ? 8.125 -20.5 -8.352 1 95 97 LYS A C 1
ATOM 779 O O . LYS A 1 97 ? 7.551 -19.938 -7.422 1 95 97 LYS A O 1
ATOM 784 N N . TYR A 1 98 ? 9.422 -20.484 -8.492 1 91.38 98 TYR A N 1
ATOM 785 C CA . TYR A 1 98 ? 10.289 -19.953 -7.445 1 91.38 98 TYR A CA 1
ATOM 786 C C . TYR A 1 98 ? 10.211 -18.438 -7.379 1 91.38 98 TYR A C 1
ATOM 788 O O . TYR A 1 98 ? 10.305 -17.844 -6.297 1 91.38 98 TYR A O 1
ATOM 796 N N . ALA A 1 99 ? 10 -17.812 -8.492 1 90.38 99 ALA A N 1
ATOM 797 C CA . ALA A 1 99 ? 9.836 -16.359 -8.5 1 90.38 99 ALA A CA 1
ATOM 798 C C . ALA A 1 99 ? 8.57 -15.938 -7.754 1 90.38 99 ALA A C 1
ATOM 800 O O . ALA A 1 99 ? 8.594 -14.977 -6.977 1 90.38 99 ALA A O 1
ATOM 801 N N . PHE A 1 100 ? 7.582 -16.672 -8.016 1 96.06 100 PHE A N 1
ATOM 802 C CA . PHE A 1 100 ? 6.309 -16.344 -7.391 1 96.06 100 PHE A CA 1
ATOM 803 C C . PHE A 1 100 ? 6.371 -16.578 -5.883 1 96.06 100 PHE A C 1
ATOM 805 O O . PHE A 1 100 ? 5.914 -15.742 -5.102 1 96.06 100 PHE A O 1
ATOM 812 N N . VAL A 1 101 ? 6.926 -17.625 -5.5 1 95.94 101 VAL A N 1
ATOM 813 C CA . VAL A 1 101 ? 7 -17.953 -4.082 1 95.94 101 VAL A CA 1
ATOM 814 C C . VAL A 1 101 ? 7.922 -16.984 -3.363 1 95.94 101 VAL A C 1
ATOM 816 O O . VAL A 1 101 ? 7.652 -16.578 -2.225 1 95.94 101 VAL A O 1
ATOM 819 N N . ARG A 1 102 ? 8.945 -16.609 -4.008 1 93.5 102 ARG A N 1
ATOM 820 C CA . ARG A 1 102 ? 9.812 -15.586 -3.432 1 93.5 102 ARG A CA 1
ATOM 821 C C . ARG A 1 102 ? 9.031 -14.305 -3.139 1 93.5 102 ARG A C 1
ATOM 823 O O . ARG A 1 102 ? 9.219 -13.688 -2.092 1 93.5 102 ARG A O 1
ATOM 830 N N . ALA A 1 103 ? 8.188 -13.938 -4.07 1 93.38 103 ALA A N 1
ATOM 831 C CA . ALA A 1 103 ? 7.352 -12.75 -3.885 1 93.38 103 ALA A CA 1
ATOM 832 C C . ALA A 1 103 ? 6.387 -12.938 -2.719 1 93.38 103 ALA A C 1
ATOM 834 O O . ALA A 1 103 ? 6.195 -12.023 -1.91 1 93.38 103 ALA A O 1
ATOM 835 N N . LEU A 1 104 ? 5.832 -14.109 -2.621 1 96.62 104 LEU A N 1
ATOM 836 C CA . LEU A 1 104 ? 4.906 -14.383 -1.528 1 96.62 104 LEU A CA 1
ATOM 837 C C . LEU A 1 104 ? 5.605 -14.258 -0.179 1 96.62 104 LEU A C 1
ATOM 839 O O . LEU A 1 104 ? 5.047 -13.688 0.763 1 96.62 104 LEU A O 1
ATOM 843 N N . VAL A 1 105 ? 6.773 -14.766 -0.099 1 94.38 105 VAL A N 1
ATOM 844 C CA . VAL A 1 105 ? 7.539 -14.719 1.142 1 94.38 105 VAL A CA 1
ATOM 845 C C . VAL A 1 105 ? 7.828 -13.273 1.521 1 94.38 105 VAL A C 1
ATOM 847 O O . VAL A 1 105 ? 7.605 -12.867 2.666 1 94.38 105 VAL A O 1
ATOM 850 N N . ALA A 1 106 ? 8.281 -12.531 0.579 1 91.62 106 ALA A N 1
ATOM 851 C CA . ALA A 1 106 ? 8.617 -11.125 0.819 1 91.62 106 ALA A CA 1
ATOM 852 C C . ALA A 1 106 ? 7.379 -10.328 1.225 1 91.62 106 ALA A C 1
ATOM 854 O O . ALA A 1 106 ? 7.426 -9.539 2.168 1 91.62 106 ALA A O 1
ATOM 855 N N . LEU A 1 107 ? 6.305 -10.5 0.518 1 94.19 107 LEU A N 1
ATOM 856 C CA . LEU A 1 107 ? 5.082 -9.742 0.768 1 94.19 107 LEU A CA 1
ATOM 857 C C . LEU A 1 107 ? 4.465 -10.133 2.105 1 94.19 107 LEU A C 1
ATOM 859 O O . LEU A 1 107 ? 3.928 -9.289 2.818 1 94.19 107 LEU A O 1
ATOM 863 N N . SER A 1 108 ? 4.539 -11.406 2.432 1 95.19 108 SER A N 1
ATOM 864 C CA . SER A 1 108 ? 4.039 -11.859 3.729 1 95.19 108 SER A CA 1
ATOM 865 C C . SER A 1 108 ? 4.82 -11.219 4.871 1 95.19 108 SER A C 1
ATOM 867 O O . SER A 1 108 ? 4.23 -10.766 5.859 1 95.19 108 SER A O 1
ATOM 869 N N . ASP A 1 109 ? 6.125 -11.203 4.727 1 92 109 ASP A N 1
ATOM 870 C CA . ASP A 1 109 ? 6.973 -10.578 5.738 1 92 109 ASP A CA 1
ATOM 871 C C . ASP A 1 109 ? 6.684 -9.086 5.855 1 92 109 ASP A C 1
ATOM 873 O O . ASP A 1 109 ? 6.551 -8.555 6.965 1 92 109 ASP A O 1
ATOM 877 N N . GLN A 1 110 ? 6.559 -8.469 4.777 1 90.56 110 GLN A N 1
ATOM 878 C CA . GLN A 1 110 ? 6.449 -7.016 4.73 1 90.56 110 GLN A CA 1
ATOM 879 C C . GLN A 1 110 ? 5.074 -6.555 5.211 1 90.56 110 GLN A C 1
ATOM 881 O O . GLN A 1 110 ? 4.973 -5.602 5.988 1 90.56 110 GLN A O 1
ATOM 886 N N . TYR A 1 111 ? 4.051 -7.25 4.812 1 93.81 111 TYR A N 1
ATOM 887 C CA . TYR A 1 111 ? 2.721 -6.68 5.008 1 93.81 111 TYR A CA 1
ATOM 888 C C . TYR A 1 111 ? 1.924 -7.48 6.027 1 93.81 111 TYR A C 1
ATOM 890 O O . TYR A 1 111 ? 0.979 -6.969 6.629 1 93.81 111 TYR A O 1
ATOM 898 N N . CYS A 1 112 ? 2.23 -8.672 6.176 1 93.69 112 CYS A N 1
ATOM 899 C CA . CYS A 1 112 ? 1.536 -9.492 7.164 1 93.69 112 CYS A CA 1
ATOM 900 C C . CYS A 1 112 ? 2.387 -9.672 8.414 1 93.69 112 CYS A C 1
ATOM 902 O O . CYS A 1 112 ? 1.919 -10.219 9.414 1 93.69 112 CYS A O 1
ATOM 904 N N . GLN A 1 113 ? 3.631 -9.211 8.367 1 93.06 113 GLN A N 1
ATOM 905 C CA . GLN A 1 113 ? 4.586 -9.344 9.461 1 93.06 113 GLN A CA 1
ATOM 906 C C . GLN A 1 113 ? 4.605 -10.773 9.992 1 93.06 113 GLN A C 1
ATOM 908 O O . GLN A 1 113 ? 4.574 -10.992 11.211 1 93.06 113 GLN A O 1
ATOM 913 N N . ARG A 1 114 ? 4.527 -11.688 9.078 1 93.75 114 ARG A N 1
ATOM 914 C CA . ARG A 1 114 ? 4.578 -13.117 9.367 1 93.75 114 ARG A CA 1
ATOM 915 C C . ARG A 1 114 ? 5.473 -13.844 8.367 1 93.75 114 ARG A C 1
ATOM 917 O O . ARG A 1 114 ? 5.441 -13.547 7.168 1 93.75 114 ARG A O 1
ATOM 924 N N . SER A 1 115 ? 6.219 -14.781 8.938 1 92.25 115 SER A N 1
ATOM 925 C CA . SER A 1 115 ? 7.016 -15.633 8.055 1 92.25 115 SER A CA 1
ATOM 926 C C . SER A 1 115 ? 6.156 -16.703 7.402 1 92.25 115 SER A C 1
ATOM 928 O O . SER A 1 115 ? 5.41 -17.422 8.086 1 92.25 115 SER A O 1
ATOM 930 N N . LEU A 1 116 ? 6.203 -16.75 6.137 1 95.06 116 LEU A N 1
ATOM 931 C CA . LEU A 1 116 ? 5.422 -17.734 5.406 1 95.06 116 LEU A CA 1
ATOM 932 C C . LEU A 1 116 ? 6.039 -19.125 5.539 1 95.06 116 LEU A C 1
ATOM 934 O O . LEU A 1 116 ? 7.242 -19.297 5.336 1 95.06 116 LEU A O 1
ATOM 938 N N . ASN A 1 117 ? 5.262 -20.125 5.891 1 96.12 117 ASN A N 1
ATOM 939 C CA . ASN A 1 117 ? 5.727 -21.5 6.004 1 96.12 117 ASN A CA 1
ATOM 940 C C . ASN A 1 117 ? 5.906 -22.141 4.633 1 96.12 117 ASN A C 1
ATOM 942 O O . ASN A 1 117 ? 4.957 -22.219 3.846 1 96.12 117 ASN A O 1
ATOM 946 N N . LEU A 1 118 ? 7.094 -22.578 4.418 1 95.75 118 LEU A N 1
ATOM 947 C CA . LEU A 1 118 ? 7.406 -23.266 3.164 1 95.75 118 LEU A CA 1
ATOM 948 C C . LEU A 1 118 ? 7.824 -24.703 3.422 1 95.75 118 LEU A C 1
ATOM 950 O O . LEU A 1 118 ? 8.555 -24.984 4.375 1 95.75 118 LEU A O 1
ATOM 954 N N . ARG A 1 119 ? 7.281 -25.547 2.631 1 96.5 119 ARG A N 1
ATOM 955 C CA . ARG A 1 119 ? 7.68 -26.953 2.66 1 96.5 119 ARG A CA 1
ATOM 956 C C . ARG A 1 119 ? 8.18 -27.406 1.292 1 96.5 119 ARG A C 1
ATOM 958 O O . ARG A 1 119 ? 7.586 -27.062 0.265 1 96.5 119 ARG A O 1
ATOM 965 N N . ASN A 1 120 ? 9.32 -28.141 1.251 1 95.62 120 ASN A N 1
ATOM 966 C CA . ASN A 1 120 ? 9.867 -28.781 0.059 1 95.62 120 ASN A CA 1
ATOM 967 C C . ASN A 1 120 ? 10.344 -27.75 -0.963 1 95.62 120 ASN A C 1
ATOM 969 O O . ASN A 1 120 ? 10.047 -27.875 -2.152 1 95.62 120 ASN A O 1
ATOM 973 N N . PHE A 1 121 ? 10.945 -26.672 -0.469 1 93.94 121 PHE A N 1
ATOM 974 C CA . PHE A 1 121 ? 11.609 -25.688 -1.317 1 93.94 121 PHE A CA 1
ATOM 975 C C . PHE A 1 121 ? 13.094 -25.609 -0.994 1 93.94 121 PHE A C 1
ATOM 977 O O . PHE A 1 121 ? 13.5 -25.797 0.157 1 93.94 121 PHE A O 1
ATOM 984 N N . ASP A 1 122 ? 13.797 -25.375 -2.039 1 87.56 122 ASP A N 1
ATOM 985 C CA . ASP A 1 122 ? 15.195 -25.031 -1.833 1 87.56 122 ASP A CA 1
ATOM 986 C C . ASP A 1 122 ? 15.352 -23.578 -1.407 1 87.56 122 ASP A C 1
ATOM 988 O O . ASP A 1 122 ? 15.18 -22.672 -2.221 1 87.56 122 ASP A O 1
ATOM 992 N N . TRP A 1 123 ? 15.789 -23.375 -0.224 1 85.75 123 TRP A N 1
ATOM 993 C CA . TRP A 1 123 ? 15.844 -22.047 0.362 1 85.75 123 TRP A CA 1
ATOM 994 C C . TRP A 1 123 ? 16.875 -21.172 -0.36 1 85.75 123 TRP A C 1
ATOM 996 O O . TRP A 1 123 ? 16.766 -19.953 -0.356 1 85.75 123 TRP A O 1
ATOM 1006 N N . VAL A 1 124 ? 17.734 -21.719 -1.005 1 82.62 124 VAL A N 1
ATOM 1007 C CA . VAL A 1 124 ? 18.75 -20.984 -1.734 1 82.62 124 VAL A CA 1
ATOM 1008 C C . VAL A 1 124 ? 18.094 -20.141 -2.822 1 82.62 124 VAL A C 1
ATOM 1010 O O . VAL A 1 124 ? 18.547 -19.016 -3.104 1 82.62 124 VAL A O 1
ATOM 1013 N N . TYR A 1 125 ? 17 -20.734 -3.297 1 84.94 125 TYR A N 1
ATOM 1014 C CA . TYR A 1 125 ? 16.359 -20.062 -4.41 1 84.94 125 TYR A CA 1
ATOM 1015 C C . TYR A 1 125 ? 15.258 -19.125 -3.916 1 84.94 125 TYR A C 1
ATOM 1017 O O . TYR A 1 125 ? 14.648 -18.391 -4.703 1 84.94 125 TYR A O 1
ATOM 1025 N N . ILE A 1 126 ? 14.898 -19.109 -2.609 1 86.56 126 ILE A N 1
ATOM 1026 C CA . ILE A 1 126 ? 13.812 -18.312 -2.061 1 86.56 126 ILE A CA 1
ATOM 1027 C C . ILE A 1 126 ? 14.391 -17.078 -1.372 1 86.56 126 ILE A C 1
ATOM 1029 O O . ILE A 1 126 ? 13.789 -15.992 -1.41 1 86.56 126 ILE A O 1
ATOM 1033 N N . LYS A 1 127 ? 15.383 -17.172 -0.565 1 68.94 127 LYS A N 1
ATOM 1034 C CA . LYS A 1 127 ? 15.953 -16.078 0.22 1 68.94 127 LYS A CA 1
ATOM 1035 C C . LYS A 1 127 ? 16.172 -14.836 -0.641 1 68.94 127 LYS A C 1
ATOM 1037 O O . LYS A 1 127 ? 16.734 -14.93 -1.733 1 68.94 127 LYS A O 1
ATOM 1042 N N . PRO A 1 128 ? 15.125 -13.984 -0.43 1 57.12 128 PRO A N 1
ATOM 1043 C CA . PRO A 1 128 ? 15.195 -12.781 -1.264 1 57.12 128 PRO A CA 1
ATOM 1044 C C . PRO A 1 128 ? 16.609 -12.227 -1.386 1 57.12 128 PRO A C 1
ATOM 1046 O O . PRO A 1 128 ? 17.359 -12.234 -0.411 1 57.12 128 PRO A O 1
ATOM 1049 N N . THR A 1 129 ? 17.125 -12.266 -2.516 1 48.72 129 THR A N 1
ATOM 1050 C CA . THR A 1 129 ? 18.203 -11.297 -2.666 1 48.72 129 THR A CA 1
ATOM 1051 C C . THR A 1 129 ? 17.75 -9.914 -2.201 1 48.72 129 THR A C 1
ATOM 1053 O O . THR A 1 129 ? 16.547 -9.641 -2.119 1 48.72 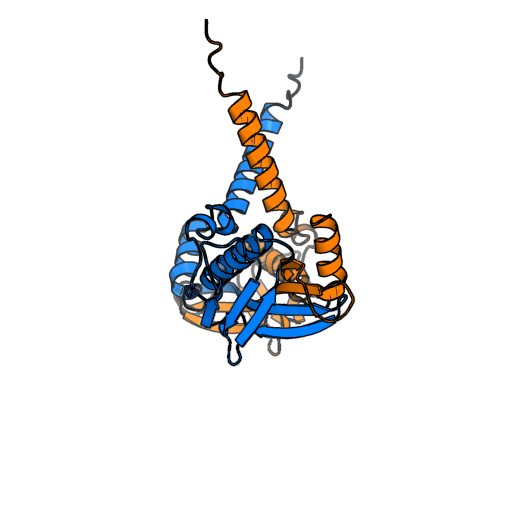129 THR A O 1
ATOM 1056 N N . SER A 1 130 ? 18.516 -8.992 -1.557 1 41.78 130 SER A N 1
ATOM 1057 C CA . SER A 1 130 ? 18.344 -7.648 -1.015 1 41.78 130 SER A CA 1
ATOM 1058 C C . SER A 1 130 ? 17.266 -6.883 -1.772 1 41.78 130 SER A C 1
ATOM 1060 O O . SER A 1 130 ? 17.016 -5.715 -1.481 1 41.78 130 SER A O 1
ATOM 1062 N N . PHE A 1 131 ? 16.797 -7.379 -2.803 1 40.84 131 PHE A N 1
ATOM 1063 C CA . PHE A 1 131 ? 16.078 -6.473 -3.691 1 40.84 131 PHE A CA 1
ATOM 1064 C C . PHE A 1 131 ? 14.703 -6.133 -3.125 1 40.84 131 PHE A C 1
ATOM 1066 O O . PHE A 1 131 ? 14.172 -5.051 -3.377 1 40.84 131 PHE A O 1
ATOM 1073 N N . TYR A 1 132 ? 13.984 -7.105 -2.625 1 41.78 132 TYR A N 1
ATOM 1074 C CA . TYR A 1 132 ? 12.625 -6.777 -2.211 1 41.78 132 TYR A CA 1
ATOM 1075 C C . TYR A 1 132 ? 12.625 -5.965 -0.921 1 41.78 132 TYR A C 1
ATOM 1077 O O . TYR A 1 132 ? 11.57 -5.711 -0.338 1 41.78 132 TYR A O 1
ATOM 1085 N N . SER A 1 133 ? 13.75 -5.867 -0.18 1 39.75 133 SER A N 1
ATOM 1086 C CA . SER A 1 133 ? 13.633 -5.148 1.083 1 39.75 133 SER A CA 1
ATOM 1087 C C . SER A 1 133 ? 12.984 -3.783 0.885 1 39.75 133 SER A C 1
ATOM 1089 O O . SER A 1 133 ? 11.758 -3.67 0.868 1 39.75 133 SER A O 1
ATOM 1091 N N . ASN A 1 134 ? 13.719 -2.535 1.521 1 36.41 134 ASN A N 1
ATOM 1092 C CA . ASN A 1 134 ? 13.227 -1.205 1.86 1 36.41 134 ASN A CA 1
ATOM 1093 C C . ASN A 1 134 ? 12.93 -0.383 0.609 1 36.41 134 ASN A C 1
ATOM 1095 O O . ASN A 1 134 ? 13.844 -0.001 -0.122 1 36.41 134 ASN A O 1
ATOM 1099 N N . ARG A 1 135 ? 11.992 -0.607 -0.055 1 38.34 135 ARG A N 1
ATOM 1100 C CA . ARG A 1 135 ? 11.57 0.28 -1.133 1 38.34 135 ARG A CA 1
ATOM 1101 C C . ARG A 1 135 ? 11.914 1.731 -0.813 1 38.34 135 ARG A C 1
ATOM 1103 O O . ARG A 1 135 ? 12.125 2.539 -1.721 1 38.34 135 ARG A O 1
ATOM 1110 N N . GLY A 1 136 ? 11.773 2.107 0.45 1 37.34 136 GLY A N 1
ATOM 1111 C CA . GLY A 1 136 ? 12.195 3.43 0.875 1 37.34 136 GLY A CA 1
ATOM 1112 C C . GLY A 1 136 ? 13.664 3.701 0.591 1 37.34 136 GLY A C 1
ATOM 1113 O O . GLY A 1 136 ? 14.039 4.832 0.269 1 37.34 136 GLY A O 1
ATOM 1114 N N . ASP A 1 137 ? 14.414 2.723 0.889 1 38.75 137 ASP A N 1
ATOM 1115 C CA . ASP A 1 137 ? 15.844 2.947 0.717 1 38.75 137 ASP A CA 1
ATOM 1116 C C . ASP A 1 137 ? 16.203 3.098 -0.76 1 38.75 137 ASP A C 1
ATOM 1118 O O . ASP A 1 137 ? 17.141 3.832 -1.107 1 38.75 137 ASP A O 1
ATOM 1122 N N . CYS A 1 138 ? 15.461 2.48 -1.552 1 40.94 138 CYS A N 1
ATOM 1123 C CA . CYS A 1 138 ? 15.766 2.666 -2.967 1 40.94 138 CYS A CA 1
ATOM 1124 C C . CYS A 1 138 ? 15.344 4.051 -3.439 1 40.94 138 CYS A C 1
ATOM 1126 O O . CYS A 1 138 ? 16.016 4.656 -4.273 1 40.94 138 CYS A O 1
ATOM 1128 N N . VAL A 1 139 ? 14.289 4.559 -2.982 1 42.47 139 VAL A N 1
ATOM 1129 C CA . VAL A 1 139 ? 13.93 5.941 -3.279 1 42.47 139 VAL A CA 1
ATOM 1130 C C . VAL A 1 139 ? 15.008 6.883 -2.76 1 42.47 139 VAL A C 1
ATOM 1132 O O . VAL A 1 139 ? 15.414 7.82 -3.455 1 42.47 139 VAL A O 1
ATOM 1135 N N . VAL A 1 140 ? 15.469 6.668 -1.531 1 43.06 140 VAL A N 1
ATOM 1136 C CA . VAL A 1 140 ? 16.562 7.488 -1.024 1 43.06 140 VAL A CA 1
ATOM 1137 C C . VAL A 1 140 ? 17.812 7.277 -1.883 1 43.06 140 VAL A C 1
ATOM 1139 O O . VAL A 1 140 ? 18.5 8.234 -2.229 1 43.06 140 VAL A O 1
ATOM 1142 N N . LEU A 1 141 ? 17.984 6.129 -2.238 1 40.97 141 LEU A N 1
ATOM 1143 C CA . LEU A 1 141 ? 19.156 5.906 -3.086 1 40.97 141 LEU A CA 1
ATOM 1144 C C . LEU A 1 141 ? 18.938 6.512 -4.469 1 40.97 141 LEU A C 1
ATOM 1146 O O . LEU A 1 141 ? 19.859 7.098 -5.039 1 40.97 141 LEU A O 1
ATOM 1150 N N . SER A 1 142 ? 17.734 6.496 -4.832 1 42.5 142 SER A N 1
ATOM 1151 C CA . SER A 1 142 ? 17.469 7.117 -6.125 1 42.5 142 SER A CA 1
ATOM 115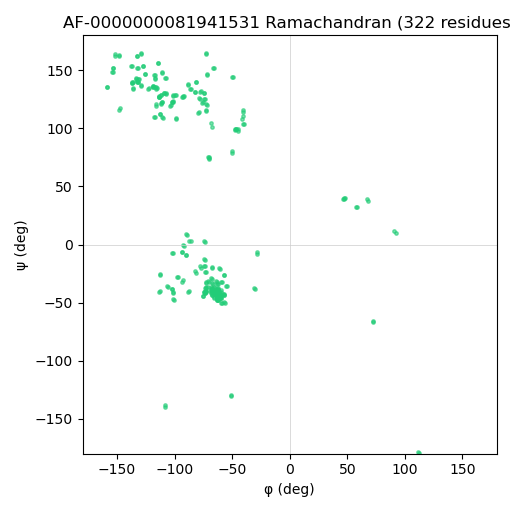2 C C . SER A 1 142 ? 17.547 8.641 -6.035 1 42.5 142 SER A C 1
ATOM 1154 O O . SER A 1 142 ? 18.016 9.297 -6.965 1 42.5 142 SER A O 1
ATOM 1156 N N . GLN A 1 143 ? 17.016 9.156 -4.934 1 41.81 143 GLN A N 1
ATOM 1157 C CA . GLN A 1 143 ? 17.188 10.586 -4.699 1 41.81 143 GLN A CA 1
ATOM 1158 C C . GLN A 1 143 ? 18.656 10.953 -4.543 1 41.81 143 GLN A C 1
ATOM 1160 O O . GLN A 1 143 ? 19.109 11.969 -5.082 1 41.81 143 GLN A O 1
ATOM 1165 N N . ILE A 1 144 ? 19.281 10.141 -3.797 1 42.91 144 ILE A N 1
ATOM 1166 C CA . ILE A 1 144 ? 20.719 10.367 -3.672 1 42.91 144 ILE A CA 1
ATOM 1167 C C . ILE A 1 144 ? 21.391 10.211 -5.039 1 42.91 144 ILE A C 1
ATOM 1169 O O . ILE A 1 144 ? 22.219 11.031 -5.418 1 42.91 144 ILE A O 1
ATOM 1173 N N . CYS A 1 145 ? 20.797 9.211 -5.711 1 42.44 145 CYS A N 1
ATOM 1174 C CA . CYS A 1 145 ? 21.391 9.016 -7.031 1 42.44 145 CYS A CA 1
ATOM 1175 C C . CYS A 1 145 ? 20.984 10.141 -7.977 1 42.44 145 CYS A C 1
ATOM 1177 O O . CYS A 1 145 ? 21.797 10.602 -8.781 1 42.44 145 CYS A O 1
ATOM 1179 N N . PHE A 1 146 ? 19.797 10.492 -7.855 1 44.41 146 PHE A N 1
ATOM 1180 C CA . PHE A 1 146 ? 19.375 11.633 -8.656 1 44.41 146 PHE A CA 1
ATOM 1181 C C . PHE A 1 146 ? 20.156 12.883 -8.266 1 44.41 146 PHE A C 1
ATOM 1183 O O . PHE A 1 146 ? 20.609 13.641 -9.133 1 44.41 146 PHE A O 1
ATOM 1190 N N . TYR A 1 147 ? 20.203 13.062 -6.973 1 43.19 147 TYR A N 1
ATOM 1191 C CA . TYR A 1 147 ? 21 14.195 -6.516 1 43.19 147 TYR A CA 1
ATOM 1192 C C . TYR A 1 147 ? 22.469 14.023 -6.922 1 43.19 147 TYR A C 1
ATOM 1194 O O . TYR A 1 147 ? 23.094 14.977 -7.379 1 43.19 147 TYR A O 1
ATOM 1202 N N . ALA A 1 148 ? 22.859 12.852 -6.766 1 46.94 148 ALA A N 1
ATOM 1203 C CA . ALA A 1 148 ? 24.234 12.594 -7.152 1 46.94 148 ALA A CA 1
ATOM 1204 C C . ALA A 1 148 ? 24.406 12.695 -8.664 1 46.94 148 ALA A C 1
ATOM 1206 O O . ALA A 1 148 ? 25.406 13.25 -9.148 1 46.94 148 ALA A O 1
ATOM 1207 N N . PHE A 1 149 ? 23.406 12.188 -9.344 1 45.31 149 PHE A N 1
ATOM 1208 C CA . PHE A 1 149 ? 23.453 12.336 -10.797 1 45.31 149 PHE A CA 1
ATOM 1209 C C . PHE A 1 149 ? 23.344 13.797 -11.203 1 45.31 149 PHE A C 1
ATOM 1211 O O . PHE A 1 149 ? 24.031 14.25 -12.117 1 45.31 149 PHE A O 1
ATOM 1218 N N . ASN A 1 150 ? 22.438 14.414 -10.594 1 46.28 150 ASN A N 1
ATOM 1219 C CA . ASN A 1 150 ? 22.375 15.852 -10.867 1 46.28 150 ASN A CA 1
ATOM 1220 C C . ASN A 1 150 ? 23.672 16.547 -10.477 1 46.28 150 ASN A C 1
ATOM 1222 O O . ASN A 1 150 ? 24.125 17.469 -11.172 1 46.28 150 ASN A O 1
ATOM 1226 N N . LEU A 1 151 ? 24.188 16.094 -9.383 1 44.31 151 LEU A N 1
ATOM 1227 C CA . LEU A 1 151 ? 25.469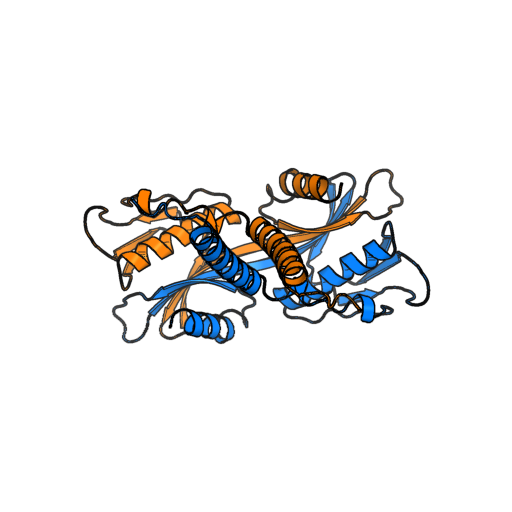 16.672 -9 1 44.31 151 LEU A CA 1
ATOM 1228 C C . LEU A 1 151 ? 26.547 16.297 -10.016 1 44.31 151 LEU A C 1
ATOM 1230 O O . LEU A 1 151 ? 27.375 17.141 -10.375 1 44.31 151 LEU A O 1
ATOM 1234 N N . VAL A 1 152 ? 26.406 15.07 -10.484 1 44.94 152 VAL A N 1
ATOM 1235 C CA . VAL A 1 152 ? 27.375 14.625 -11.469 1 44.94 152 VAL A CA 1
ATOM 1236 C C . VAL A 1 152 ? 27.094 15.281 -12.82 1 44.94 152 VAL A C 1
ATOM 1238 O O . VAL A 1 152 ? 28.016 15.719 -13.508 1 44.94 152 VAL A O 1
ATOM 1241 N N . CYS A 1 153 ? 25.781 15.344 -13.102 1 41.09 153 CYS A N 1
ATOM 1242 C CA . CYS A 1 153 ? 25.453 16.031 -14.344 1 41.09 153 CYS A CA 1
ATOM 1243 C C . CYS A 1 153 ? 25.812 17.5 -14.266 1 41.09 153 CYS A C 1
ATOM 1245 O O . CYS A 1 153 ? 26.281 18.094 -15.25 1 41.09 153 CYS A O 1
ATOM 1247 N N . LEU A 1 154 ? 25.531 18.094 -13.195 1 43.03 154 LEU A N 1
ATOM 1248 C CA . LEU A 1 154 ? 25.969 19.484 -13.023 1 43.03 154 LEU A CA 1
ATOM 1249 C C . LEU A 1 154 ? 27.484 19.578 -13.047 1 43.03 154 LEU A C 1
ATOM 1251 O O . LEU A 1 154 ? 28.047 20.562 -13.539 1 43.03 154 LEU A O 1
ATOM 1255 N N . SER A 1 155 ? 28.078 18.594 -12.547 1 41.41 155 SER A N 1
ATOM 1256 C CA . SER A 1 155 ? 29.531 18.625 -12.578 1 41.41 155 SER A CA 1
ATOM 1257 C C . SER A 1 155 ? 30.062 18.391 -13.992 1 41.41 155 SER A C 1
ATOM 1259 O O . SER A 1 155 ? 31.156 18.844 -14.336 1 41.41 155 SER A O 1
ATOM 1261 N N . MET A 1 156 ? 29.344 17.5 -14.695 1 38 156 MET A N 1
ATOM 1262 C CA . MET A 1 156 ? 29.797 17.234 -16.062 1 38 156 MET A CA 1
ATOM 1263 C C . MET A 1 156 ? 29.312 18.312 -17.016 1 38 156 MET A C 1
ATOM 1265 O O . MET A 1 156 ? 29.672 18.312 -18.188 1 38 156 MET A O 1
ATOM 1269 N N . CYS A 1 157 ? 28.188 18.984 -16.625 1 37.84 157 CYS A N 1
ATOM 1270 C CA . CYS A 1 157 ? 27.844 20.109 -17.484 1 37.84 157 CYS A CA 1
ATOM 1271 C C . CYS A 1 157 ? 28.875 21.219 -17.375 1 37.84 157 CYS A C 1
ATOM 1273 O O . CYS A 1 157 ? 29.188 21.688 -16.281 1 37.84 157 CYS A O 1
ATOM 1275 N N . PRO A 1 158 ? 29.719 21.281 -18.328 1 40.97 158 PRO A N 1
ATOM 1276 C CA . PRO A 1 158 ? 30.719 22.344 -18.406 1 40.97 158 PRO A CA 1
ATOM 1277 C C . PRO A 1 158 ? 30.094 23.734 -18.25 1 40.97 158 PRO A C 1
ATOM 1279 O O . PRO A 1 158 ? 29.078 24.047 -18.875 1 40.97 158 PRO A O 1
ATOM 1282 N N . VAL A 1 159 ? 29.781 24.234 -17.062 1 39.06 159 VAL A N 1
ATOM 1283 C CA . VAL A 1 159 ? 29.5 25.656 -16.953 1 39.06 159 VAL A CA 1
ATOM 1284 C C . VAL A 1 159 ? 30.469 26.453 -17.828 1 39.06 159 VAL A C 1
ATOM 1286 O O . VAL A 1 159 ? 31.688 26.219 -17.781 1 39.06 159 VAL A O 1
ATOM 1289 N N . PRO A 1 160 ? 29.969 26.922 -18.984 1 37.12 160 PRO A N 1
ATOM 1290 C CA . PRO A 1 160 ? 30.844 27.766 -19.781 1 37.12 160 PRO A CA 1
ATOM 1291 C C . PRO A 1 160 ? 31.531 28.844 -18.953 1 37.12 160 PRO A C 1
ATOM 1293 O O . PRO A 1 160 ? 30.906 29.469 -18.094 1 37.12 160 PRO A O 1
ATOM 1296 N N . LEU A 1 161 ? 32.75 28.672 -18.547 1 33.72 161 LEU A N 1
ATOM 1297 C CA . LEU A 1 161 ? 33.594 29.781 -18.125 1 33.72 161 LEU A CA 1
ATOM 1298 C C . LEU A 1 161 ? 33.5 30.938 -19.094 1 33.72 161 LEU A C 1
ATOM 1300 O O . LEU A 1 161 ? 33.5 30.734 -20.312 1 33.72 161 LEU A O 1
ATOM 1304 N N . ASP A 1 162 ? 32.688 31.969 -18.781 1 31.61 162 ASP A N 1
ATOM 1305 C CA . ASP A 1 162 ? 32.812 33.219 -19.531 1 31.61 162 ASP A CA 1
ATOM 1306 C C . ASP A 1 162 ? 34.281 33.562 -19.797 1 31.61 162 ASP A C 1
ATOM 1308 O O . ASP A 1 162 ? 35.062 33.625 -18.859 1 31.61 162 ASP A O 1
ATOM 1312 N N . ALA A 1 163 ? 34.688 33.469 -21.031 1 23.28 163 ALA A N 1
ATOM 1313 C CA . ALA A 1 163 ? 35.812 34.25 -21.469 1 23.28 163 ALA A CA 1
ATOM 1314 C C . ALA A 1 163 ? 35.5 35.75 -21.391 1 23.28 163 ALA A C 1
ATOM 1316 O O . ALA A 1 163 ? 34.375 36.156 -21.625 1 23.28 163 ALA A O 1
ATOM 1317 N N . MET B 1 1 ? 8.023 -8.953 -23 1 45.66 1 MET B N 1
ATOM 1318 C CA . MET B 1 1 ? 6.652 -9.461 -23 1 45.66 1 MET B CA 1
ATOM 1319 C C . MET B 1 1 ? 6.004 -9.281 -21.641 1 45.66 1 MET B C 1
ATOM 1321 O O . MET B 1 1 ? 4.871 -8.812 -21.547 1 45.66 1 MET B O 1
ATOM 1325 N N . SER B 1 2 ? 6.914 -9.398 -20.516 1 68.06 2 SER B N 1
ATOM 1326 C CA . SER B 1 2 ? 6.406 -9.43 -19.141 1 68.06 2 SER B CA 1
ATOM 1327 C C . SER B 1 2 ? 6.012 -8.031 -18.672 1 68.06 2 SER B C 1
ATOM 1329 O O . SER B 1 2 ? 4.98 -7.859 -18.016 1 68.06 2 SER B O 1
ATOM 1331 N N . SER B 1 3 ? 6.586 -7.055 -19.391 1 75.75 3 SER B N 1
ATOM 1332 C CA . SER B 1 3 ? 6.32 -5.715 -18.875 1 75.75 3 SER B CA 1
ATOM 1333 C C . SER B 1 3 ? 5.027 -5.152 -19.453 1 75.75 3 SER B C 1
ATOM 1335 O O . SER B 1 3 ? 4.227 -4.551 -18.734 1 75.75 3 SER B O 1
ATOM 1337 N N . LEU B 1 4 ? 4.805 -5.414 -20.766 1 84.62 4 LEU B N 1
ATOM 1338 C CA . LEU B 1 4 ? 3.58 -4.926 -21.391 1 84.62 4 LEU B CA 1
ATOM 1339 C C . LEU B 1 4 ? 2.355 -5.605 -20.781 1 84.62 4 LEU B C 1
ATOM 1341 O O . LEU B 1 4 ? 1.325 -4.961 -20.562 1 84.62 4 LEU B O 1
ATOM 1345 N N . LEU B 1 5 ? 2.479 -6.875 -20.578 1 89.62 5 LEU B N 1
ATOM 1346 C CA . LEU B 1 5 ? 1.378 -7.617 -19.969 1 89.62 5 LEU B CA 1
ATOM 1347 C C . LEU B 1 5 ? 1.074 -7.094 -18.578 1 89.62 5 LEU B C 1
ATOM 1349 O O . LEU B 1 5 ? -0.092 -6.953 -18.203 1 89.62 5 LEU B O 1
ATOM 1353 N N . ARG B 1 6 ? 2.137 -6.781 -17.859 1 90.75 6 ARG B N 1
ATOM 1354 C CA . ARG B 1 6 ? 1.957 -6.254 -16.516 1 90.75 6 ARG B CA 1
ATOM 1355 C C . ARG B 1 6 ? 1.195 -4.93 -16.531 1 90.75 6 ARG B C 1
ATOM 1357 O O . ARG B 1 6 ? 0.265 -4.727 -15.758 1 90.75 6 ARG B O 1
ATOM 1364 N N . GLU B 1 7 ? 1.628 -4.113 -17.391 1 90.62 7 GLU B N 1
ATOM 1365 C CA . GLU B 1 7 ? 0.989 -2.803 -17.5 1 90.62 7 GLU B CA 1
ATOM 1366 C C . GLU B 1 7 ? -0.471 -2.936 -17.922 1 90.62 7 GLU B C 1
ATOM 1368 O O . GLU B 1 7 ? -1.338 -2.223 -17.406 1 90.62 7 GLU B O 1
ATOM 1373 N N . GLU B 1 8 ? -0.668 -3.758 -18.875 1 91.38 8 GLU B N 1
ATOM 1374 C CA . GLU B 1 8 ? -2.035 -3.977 -19.344 1 91.38 8 GLU B CA 1
ATOM 1375 C C . GLU B 1 8 ? -2.91 -4.547 -18.234 1 91.38 8 GLU B C 1
ATOM 1377 O O . GLU B 1 8 ? -4.047 -4.105 -18.031 1 91.38 8 GLU B O 1
ATOM 1382 N N . MET B 1 9 ? -2.396 -5.531 -17.531 1 93.5 9 MET B N 1
ATOM 1383 C CA . MET B 1 9 ? -3.152 -6.129 -16.438 1 93.5 9 MET B CA 1
ATOM 1384 C C . MET B 1 9 ? -3.457 -5.094 -15.359 1 93.5 9 MET B C 1
ATOM 1386 O O . MET B 1 9 ? -4.586 -5.016 -14.867 1 93.5 9 MET B O 1
ATOM 1390 N N . GLN B 1 10 ? -2.439 -4.266 -15.031 1 93.31 10 GLN B N 1
ATOM 1391 C CA . GLN B 1 10 ? -2.648 -3.209 -14.039 1 93.31 10 GLN B CA 1
ATOM 1392 C C . GLN B 1 10 ? -3.75 -2.252 -14.484 1 93.31 10 GLN B C 1
ATOM 1394 O O . GLN B 1 10 ? -4.641 -1.915 -13.695 1 93.31 10 GLN B O 1
ATOM 1399 N N . ARG B 1 11 ? -3.65 -1.89 -15.672 1 93.5 11 ARG B N 1
ATOM 1400 C CA . ARG B 1 11 ? -4.559 -0.872 -16.188 1 93.5 11 ARG B CA 1
ATOM 1401 C C . ARG B 1 11 ? -5.984 -1.403 -16.281 1 93.5 11 ARG B C 1
ATOM 1403 O O . ARG B 1 11 ? -6.934 -0.705 -15.922 1 93.5 11 ARG B O 1
ATOM 1410 N N . VAL B 1 12 ? -6.18 -2.582 -16.688 1 93 12 VAL B N 1
ATOM 1411 C CA . VAL B 1 12 ? -7.5 -3.09 -17.047 1 93 12 VAL B CA 1
ATOM 1412 C C . VAL B 1 12 ? -8.125 -3.777 -15.828 1 93 12 VAL B C 1
ATOM 1414 O O . VAL B 1 12 ? -9.336 -3.68 -15.609 1 93 12 VAL B O 1
ATOM 1417 N N . LEU B 1 13 ? -7.312 -4.367 -15.016 1 94.31 13 LEU B N 1
ATOM 1418 C CA . LEU B 1 13 ? -7.898 -5.242 -14 1 94.31 13 LEU B CA 1
ATOM 1419 C C . LEU B 1 13 ? -7.707 -4.664 -12.602 1 94.31 13 LEU B C 1
ATOM 1421 O O . LEU B 1 13 ? -8.633 -4.68 -11.789 1 94.31 13 LEU B O 1
ATOM 1425 N N . PHE B 1 14 ? -6.578 -4.105 -12.305 1 96.25 14 PHE B N 1
ATOM 1426 C CA . PHE B 1 14 ? -6.27 -3.822 -10.906 1 96.25 14 PHE B CA 1
ATOM 1427 C C . PHE B 1 14 ? -6.469 -2.344 -10.594 1 96.25 14 PHE B C 1
ATOM 1429 O O . PHE B 1 14 ? -6.941 -1.991 -9.516 1 96.25 14 PHE B O 1
ATOM 1436 N N . ARG B 1 15 ? -6.117 -1.491 -11.5 1 94.31 15 ARG B N 1
ATOM 1437 C CA . ARG B 1 15 ? -6.277 -0.06 -11.266 1 94.31 15 ARG B CA 1
ATOM 1438 C C . ARG B 1 15 ? -7.738 0.294 -11.008 1 94.31 15 ARG B C 1
ATOM 1440 O O . ARG B 1 15 ? -8.055 0.986 -10.039 1 94.31 15 ARG B O 1
ATOM 1447 N N . PRO B 1 16 ? -8.664 -0.163 -11.875 1 94.25 16 PRO B N 1
ATOM 1448 C CA . PRO B 1 16 ? -10.07 0.151 -11.602 1 94.25 16 PRO B CA 1
ATOM 1449 C C . PRO B 1 16 ? -10.531 -0.342 -10.234 1 94.25 16 PRO B C 1
ATOM 1451 O O . PRO B 1 16 ? -11.469 0.215 -9.656 1 94.25 16 PRO B O 1
ATOM 1454 N N . ALA B 1 17 ? -9.906 -1.388 -9.703 1 94.38 17 ALA B N 1
ATOM 1455 C CA . ALA B 1 17 ? -10.242 -1.931 -8.391 1 94.38 17 ALA B CA 1
ATOM 1456 C C . ALA B 1 17 ? -9.414 -1.259 -7.293 1 94.38 17 ALA B C 1
ATOM 1458 O O . ALA B 1 17 ? -9.422 -1.698 -6.141 1 94.38 17 ALA B O 1
ATOM 1459 N N . LYS B 1 18 ? -8.656 -0.171 -7.645 1 95.69 18 LYS B N 1
ATOM 1460 C CA . LYS B 1 18 ? -7.785 0.567 -6.734 1 95.69 18 LYS B CA 1
ATOM 1461 C C . LYS B 1 18 ? -6.746 -0.353 -6.105 1 95.69 18 LYS B C 1
ATOM 1463 O O . LYS B 1 18 ? -6.445 -0.235 -4.914 1 95.69 18 LYS B O 1
ATOM 1468 N N . GLN B 1 19 ? -6.355 -1.347 -6.883 1 96.56 19 GLN B N 1
ATOM 1469 C CA . GLN B 1 19 ? -5.324 -2.271 -6.43 1 96.56 19 GLN B CA 1
ATOM 1470 C C . GLN B 1 19 ? -4.066 -2.158 -7.289 1 96.56 19 GLN B C 1
ATOM 1472 O O . GLN B 1 19 ? -4.121 -1.648 -8.414 1 96.56 19 GLN B O 1
ATOM 1477 N N . ARG B 1 20 ? -2.979 -2.551 -6.691 1 94.62 20 ARG B N 1
ATOM 1478 C CA . ARG B 1 20 ? -1.712 -2.605 -7.414 1 94.62 20 ARG B CA 1
ATOM 1479 C C . ARG B 1 20 ? -1.251 -4.047 -7.602 1 94.62 20 ARG B C 1
ATOM 1481 O O . ARG B 1 20 ? -1.216 -4.824 -6.645 1 94.62 20 ARG B O 1
ATOM 1488 N N . LEU B 1 21 ? -0.931 -4.383 -8.867 1 96.12 21 LEU B N 1
ATOM 1489 C CA . LEU B 1 21 ? -0.365 -5.691 -9.172 1 96.12 21 LEU B CA 1
ATOM 1490 C C . LEU B 1 21 ? 1.075 -5.789 -8.68 1 96.12 21 LEU B C 1
ATOM 1492 O O . LEU B 1 21 ? 1.932 -5.004 -9.094 1 96.12 21 LEU B O 1
ATOM 1496 N N . MET B 1 22 ? 1.331 -6.75 -7.785 1 95.38 22 MET B N 1
ATOM 1497 C CA . MET B 1 22 ? 2.652 -6.836 -7.168 1 95.38 22 MET B CA 1
ATOM 1498 C C . MET B 1 22 ? 3.486 -7.934 -7.82 1 95.38 22 MET B C 1
ATOM 1500 O O . MET B 1 22 ? 4.707 -7.812 -7.918 1 95.38 22 MET B O 1
ATOM 1504 N N . GLU B 1 23 ? 2.922 -9.078 -8.141 1 94.94 23 GLU B N 1
ATOM 1505 C CA . GLU B 1 23 ? 3.559 -10.195 -8.844 1 94.94 23 GLU B CA 1
ATOM 1506 C C . GLU B 1 23 ? 2.529 -11.039 -9.586 1 94.94 23 GLU B C 1
ATOM 1508 O O . GLU B 1 23 ? 1.359 -11.086 -9.195 1 94.94 23 GLU B O 1
ATOM 1513 N N . PHE B 1 24 ? 2.996 -11.586 -10.672 1 96.25 24 PHE B N 1
ATOM 1514 C CA . PHE B 1 24 ? 2.127 -12.531 -11.359 1 96.25 24 PHE B CA 1
ATOM 1515 C C . PHE B 1 24 ? 2.947 -13.539 -12.156 1 96.25 24 PHE B C 1
ATOM 1517 O O . PHE B 1 24 ? 4.082 -13.25 -12.539 1 96.25 24 PHE B O 1
ATOM 1524 N N . ILE B 1 25 ? 2.393 -14.703 -12.328 1 96.19 25 ILE B N 1
ATOM 1525 C CA . ILE B 1 25 ? 2.971 -15.727 -13.188 1 96.19 25 ILE B CA 1
ATOM 1526 C C . ILE B 1 25 ? 1.87 -16.391 -14.016 1 96.19 25 ILE B C 1
ATOM 1528 O O . ILE B 1 25 ? 0.695 -16.344 -13.641 1 96.19 25 ILE B O 1
ATOM 1532 N N . GLU B 1 26 ? 2.307 -16.891 -15.164 1 95.62 26 GLU B N 1
ATOM 1533 C CA . GLU B 1 26 ? 1.386 -17.719 -15.93 1 95.62 26 GLU B CA 1
ATOM 1534 C C . GLU B 1 26 ? 1.352 -19.141 -15.391 1 95.62 26 GLU B C 1
ATOM 1536 O O . GLU B 1 26 ? 2.391 -19.703 -15.031 1 95.62 26 GLU B O 1
ATOM 1541 N N . ILE B 1 27 ? 0.171 -19.703 -15.352 1 97.44 27 ILE B N 1
ATOM 1542 C CA . ILE B 1 27 ? 0.006 -21.047 -14.812 1 97.44 27 ILE B CA 1
ATOM 1543 C C . ILE B 1 27 ? -0.779 -21.906 -15.805 1 97.44 27 ILE B C 1
ATOM 1545 O O . ILE B 1 27 ? -1.342 -21.391 -16.766 1 97.44 27 ILE B O 1
ATOM 1549 N N . GLU B 1 28 ? -0.687 -23.188 -15.539 1 96.25 28 GLU B N 1
ATOM 1550 C CA . GLU B 1 28 ? -1.426 -24.141 -16.359 1 96.25 28 GLU B CA 1
ATOM 1551 C C . GLU B 1 28 ? -2.693 -24.609 -15.664 1 96.25 28 GLU B C 1
ATOM 1553 O O . GLU B 1 28 ? -2.656 -24.969 -14.484 1 96.25 28 GLU B O 1
ATOM 1558 N N . GLU B 1 29 ? -3.787 -24.484 -16.406 1 94.25 29 GLU B N 1
ATOM 1559 C CA . GLU B 1 29 ? -5.07 -25 -15.93 1 94.25 29 GLU B CA 1
ATOM 1560 C C . GLU B 1 29 ? -5.723 -25.906 -16.969 1 94.25 29 GLU B C 1
ATOM 1562 O O . GLU B 1 29 ? -5.438 -25.797 -18.156 1 94.25 29 GLU B O 1
ATOM 1567 N N . PRO B 1 30 ? -6.598 -26.875 -16.391 1 91.56 30 PRO B N 1
ATOM 1568 C CA . PRO B 1 30 ? -7.293 -27.766 -17.328 1 91.56 30 PRO B CA 1
ATOM 1569 C C . PRO B 1 30 ? -8.172 -27 -18.328 1 91.56 30 PRO B C 1
ATOM 1571 O O . PRO B 1 30 ? -8.297 -27.406 -19.484 1 91.56 30 PRO B O 1
ATOM 1574 N N . ALA B 1 31 ? -8.719 -25.906 -17.938 1 89.44 31 ALA B N 1
ATOM 1575 C CA . ALA B 1 31 ? -9.555 -25.109 -18.828 1 89.44 31 ALA B CA 1
ATOM 1576 C C . ALA B 1 31 ? -8.727 -24.422 -19.891 1 89.44 31 ALA B C 1
ATOM 1578 O O . ALA B 1 31 ? -7.57 -24.047 -19.656 1 89.44 31 ALA B O 1
ATOM 1579 N N . PRO B 1 32 ? -9.32 -24.266 -21.109 1 90.75 32 PRO B N 1
ATOM 1580 C CA . PRO B 1 32 ? -8.602 -23.578 -22.188 1 90.75 32 PRO B CA 1
ATOM 1581 C C . PRO B 1 32 ? -8.367 -22.109 -21.906 1 90.75 32 PRO B C 1
ATOM 1583 O O . PRO B 1 32 ? -9.125 -21.5 -21.141 1 90.75 32 PRO B O 1
ATOM 1586 N N . GLY B 1 33 ? -7.266 -21.656 -22.531 1 90.56 33 GLY B N 1
ATOM 1587 C CA . GLY B 1 33 ? -6.957 -20.234 -22.375 1 90.56 33 GLY B CA 1
ATOM 1588 C C . GLY B 1 33 ? -5.711 -19.984 -21.547 1 90.56 33 GLY B C 1
ATOM 1589 O O . GLY B 1 33 ? -5.008 -20.938 -21.172 1 90.56 33 GLY B O 1
ATOM 1590 N N . ARG B 1 34 ? -5.473 -18.641 -21.391 1 92.62 34 ARG B N 1
ATOM 1591 C CA . ARG B 1 34 ? -4.336 -18.234 -20.578 1 92.62 34 ARG B CA 1
ATOM 1592 C C . ARG B 1 34 ? -4.762 -17.984 -19.125 1 92.62 34 ARG B C 1
ATOM 1594 O O . ARG B 1 34 ? -5.77 -17.328 -18.875 1 92.62 34 ARG B O 1
ATOM 1601 N N . HIS B 1 35 ? -4.047 -18.641 -18.25 1 96.5 35 HIS B N 1
ATOM 1602 C CA . HIS B 1 35 ? -4.359 -18.5 -16.828 1 96.5 35 HIS B CA 1
ATOM 1603 C C . HIS B 1 35 ? -3.193 -17.875 -16.062 1 96.5 35 HIS B C 1
ATOM 1605 O O . HIS B 1 35 ? -2.029 -18.141 -16.375 1 96.5 35 HIS B O 1
ATOM 1611 N N . PHE B 1 36 ? -3.551 -17.047 -15.086 1 96.88 36 PHE B N 1
ATOM 1612 C CA . PHE B 1 36 ? -2.516 -16.344 -14.328 1 96.88 36 PHE B CA 1
ATOM 1613 C C . PHE B 1 36 ? -2.787 -16.422 -12.836 1 96.88 36 PHE B C 1
ATOM 1615 O O . PHE B 1 36 ? -3.945 -16.469 -12.406 1 96.88 36 PHE B O 1
ATOM 1622 N N . LEU B 1 37 ? -1.757 -16.562 -12.047 1 97.88 37 LEU B N 1
ATOM 1623 C CA . LEU B 1 37 ? -1.769 -16.359 -10.602 1 97.88 37 LEU B CA 1
ATOM 1624 C C . LEU B 1 37 ? -1.164 -15.016 -10.234 1 97.88 37 LEU B C 1
ATOM 1626 O O . LEU B 1 37 ? -0.029 -14.711 -10.617 1 97.88 37 LEU B O 1
ATOM 1630 N N . CYS B 1 38 ? -1.938 -14.195 -9.531 1 97.81 38 CYS B N 1
ATOM 1631 C CA . CYS B 1 38 ? -1.513 -12.82 -9.281 1 97.81 38 CYS B CA 1
ATOM 1632 C C . CYS B 1 38 ? -1.539 -12.516 -7.785 1 97.81 38 CYS B C 1
ATOM 1634 O O . CYS B 1 38 ? -2.375 -13.047 -7.051 1 97.81 38 CYS B O 1
ATOM 1636 N N . VAL B 1 39 ? -0.617 -11.68 -7.383 1 98.19 39 VAL B N 1
ATOM 1637 C CA . VAL B 1 39 ? -0.653 -11.062 -6.062 1 98.19 39 VAL B CA 1
ATOM 1638 C C . VAL B 1 39 ? -0.87 -9.555 -6.207 1 98.19 39 VAL B C 1
ATOM 1640 O O . VAL B 1 39 ? -0.194 -8.898 -7 1 98.19 39 VAL B O 1
ATOM 1643 N N . SER B 1 40 ? -1.808 -9.039 -5.555 1 97.88 40 SER B N 1
ATOM 1644 C CA . SER B 1 40 ? -2.104 -7.609 -5.609 1 97.88 40 SER B CA 1
ATOM 1645 C C . SER B 1 40 ? -2.303 -7.031 -4.211 1 97.88 40 SER B C 1
ATOM 1647 O O . SER B 1 40 ? -2.426 -7.777 -3.238 1 97.88 40 SER B O 1
ATOM 1649 N N . GLY B 1 41 ? -2.201 -5.738 -4.137 1 97.38 41 GLY B N 1
ATOM 1650 C CA . GLY B 1 41 ? -2.377 -5.043 -2.869 1 97.38 41 GLY B CA 1
ATOM 1651 C C . GLY B 1 41 ? -3.311 -3.852 -2.967 1 97.38 41 GLY B C 1
ATOM 1652 O O . GLY B 1 41 ? -3.344 -3.164 -3.988 1 97.38 41 GLY B O 1
ATOM 1653 N N . LYS B 1 42 ? -4.145 -3.654 -1.992 1 97.75 42 LYS B N 1
ATOM 1654 C CA . LYS B 1 42 ? -4.973 -2.465 -1.812 1 97.75 42 LYS B CA 1
ATOM 1655 C C . LYS B 1 42 ? -4.547 -1.682 -0.574 1 97.75 42 LYS B C 1
ATOM 1657 O O . LYS B 1 42 ? -4.426 -2.248 0.513 1 97.75 42 LYS B O 1
ATOM 1662 N N . ILE B 1 43 ? -4.301 -0.425 -0.791 1 96.56 43 ILE B N 1
ATOM 1663 C CA . ILE B 1 43 ? -3.824 0.381 0.327 1 96.56 43 ILE B CA 1
ATOM 1664 C C . ILE B 1 43 ? -4.973 1.212 0.893 1 96.56 43 ILE B C 1
ATOM 1666 O O . ILE B 1 43 ? -5.656 1.924 0.153 1 96.56 43 ILE B O 1
ATOM 1670 N N . ALA B 1 44 ? -5.246 1.066 2.158 1 97.31 44 ALA B N 1
ATOM 1671 C CA . ALA B 1 44 ? -6.109 1.981 2.902 1 97.31 44 ALA B CA 1
ATOM 1672 C C . ALA B 1 44 ? -5.289 3.08 3.574 1 97.31 44 ALA B C 1
ATOM 1674 O O . ALA B 1 44 ? -4.332 2.797 4.301 1 97.31 44 ALA B O 1
ATOM 1675 N N . THR B 1 45 ? -5.66 4.281 3.332 1 97.62 45 THR B N 1
ATOM 1676 C CA . THR B 1 45 ? -4.895 5.406 3.859 1 97.62 45 THR B CA 1
ATOM 1677 C C . THR B 1 45 ? -5.652 6.09 4.996 1 97.62 45 THR B C 1
ATOM 1679 O O . THR B 1 45 ? -6.875 6.227 4.938 1 97.62 45 THR B O 1
ATOM 1682 N N . PHE B 1 46 ? -4.898 6.535 5.984 1 98.12 46 PHE B N 1
ATOM 1683 C CA . PHE B 1 46 ? -5.449 7.113 7.203 1 98.12 46 PHE B CA 1
ATOM 1684 C C . PHE B 1 46 ? -4.762 8.43 7.539 1 98.12 46 PHE B C 1
ATOM 1686 O O . PHE B 1 46 ? -3.568 8.594 7.277 1 98.12 46 PHE B O 1
ATOM 1693 N N . ILE B 1 47 ? -5.566 9.367 8.031 1 98.44 47 ILE B N 1
ATOM 1694 C CA . ILE B 1 47 ? -5.039 10.586 8.633 1 98.44 47 ILE B CA 1
ATOM 1695 C C . ILE B 1 47 ? -5.234 10.531 10.148 1 98.44 47 ILE B C 1
ATOM 1697 O O . ILE B 1 47 ? -6.336 10.258 10.633 1 98.44 47 ILE B O 1
ATOM 1701 N N . ARG B 1 48 ? -4.105 10.82 10.867 1 97.62 48 ARG B N 1
ATOM 1702 C CA . ARG B 1 48 ? -4.188 10.695 12.32 1 97.62 48 ARG B CA 1
ATOM 1703 C C . ARG B 1 48 ? -3.584 11.922 13.008 1 97.62 48 ARG B C 1
ATOM 1705 O O . ARG B 1 48 ? -2.58 12.469 12.547 1 97.62 48 ARG B O 1
ATOM 1712 N N . LEU B 1 49 ? -4.23 12.32 14.039 1 97.38 49 LEU B N 1
ATOM 1713 C CA . LEU B 1 49 ? -3.664 13.305 14.953 1 97.38 49 LEU B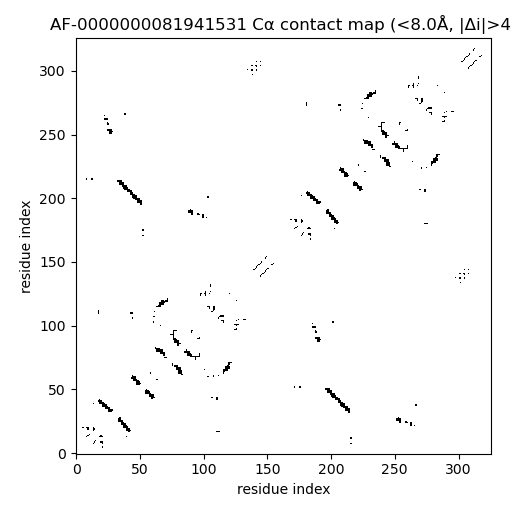 CA 1
ATOM 1714 C C . LEU B 1 49 ? -3.072 12.633 16.188 1 97.38 49 LEU B C 1
ATOM 1716 O O . LEU B 1 49 ? -3.74 11.828 16.844 1 97.38 49 LEU B O 1
ATOM 1720 N N . MET B 1 50 ? -1.855 13.023 16.422 1 95.56 50 MET B N 1
ATOM 1721 C CA . MET B 1 50 ? -1.146 12.367 17.516 1 95.56 50 MET B CA 1
ATOM 1722 C C . MET B 1 50 ? -0.755 13.375 18.594 1 95.56 50 MET B C 1
ATOM 1724 O O . MET B 1 50 ? -0.303 14.477 18.281 1 95.56 50 MET B O 1
ATOM 1728 N N . ASP B 1 51 ? -1.002 12.953 19.875 1 93.19 51 ASP B N 1
ATOM 1729 C CA . ASP B 1 51 ? -0.503 13.656 21.047 1 93.19 51 ASP B CA 1
ATOM 1730 C C . ASP B 1 51 ? 0.585 12.844 21.75 1 93.19 51 ASP B C 1
ATOM 1732 O O . ASP B 1 51 ? 0.286 11.93 22.516 1 93.19 51 ASP B O 1
ATOM 1736 N N . SER B 1 52 ? 1.806 13.258 21.688 1 85.19 52 SER B N 1
ATOM 1737 C CA . SER B 1 52 ? 2.943 12.562 22.297 1 85.19 52 SER B CA 1
ATOM 1738 C C . SER B 1 52 ? 2.914 11.07 21.969 1 85.19 52 SER B C 1
ATOM 1740 O O . SER B 1 52 ? 2.996 10.242 22.875 1 85.19 52 SER B O 1
ATOM 1742 N N . TYR B 1 53 ? 2.574 10.633 20.844 1 83 53 TYR B N 1
ATOM 1743 C CA . TYR B 1 53 ? 2.66 9.289 20.281 1 83 53 TYR B CA 1
ATOM 1744 C C . TYR B 1 53 ? 1.381 8.5 20.562 1 83 53 TYR B C 1
ATOM 1746 O O . TYR B 1 53 ? 1.392 7.27 20.562 1 83 53 TYR B O 1
ATOM 1754 N N . LYS B 1 54 ? 0.405 9.188 21.016 1 91.06 54 LYS B N 1
ATOM 1755 C CA . LYS B 1 54 ? -0.92 8.594 21.141 1 91.06 54 LYS B CA 1
ATOM 1756 C C . LYS B 1 54 ? -1.888 9.164 20.109 1 91.06 54 LYS B C 1
ATOM 1758 O O . LYS B 1 54 ? -1.975 10.383 19.953 1 91.06 54 LYS B O 1
ATOM 1763 N N . THR B 1 55 ? -2.506 8.219 19.5 1 93.31 55 THR B N 1
ATOM 1764 C CA . THR B 1 55 ? -3.48 8.648 18.5 1 93.31 55 THR B CA 1
ATOM 1765 C C . THR B 1 55 ? -4.734 9.195 19.188 1 93.31 55 THR B C 1
ATOM 1767 O O . THR B 1 55 ? -5.336 8.523 20.016 1 93.31 55 THR B O 1
ATOM 1770 N N . THR B 1 56 ? -5.145 10.391 18.875 1 93.88 56 THR B N 1
ATOM 1771 C CA . THR B 1 56 ? -6.32 11.008 19.469 1 93.88 56 THR B CA 1
ATOM 1772 C C . THR B 1 56 ? -7.48 11.039 18.484 1 93.88 56 THR B C 1
ATOM 1774 O O . THR B 1 56 ? -8.648 10.945 18.875 1 93.88 56 THR B O 1
ATOM 1777 N N . GLU B 1 57 ? -7.203 11.242 17.25 1 96.19 57 GLU B N 1
ATOM 1778 C CA . GLU B 1 57 ? -8.195 11.25 16.172 1 96.19 57 GLU B CA 1
ATOM 1779 C C . GLU B 1 57 ? -7.684 10.492 14.953 1 96.19 57 GLU B C 1
ATOM 1781 O O . GLU B 1 57 ? -6.492 10.523 14.648 1 96.19 57 GLU B O 1
ATOM 1786 N N . ILE B 1 58 ? -8.562 9.734 14.352 1 96.88 58 ILE B N 1
ATOM 1787 C CA . ILE B 1 58 ? -8.211 8.992 13.148 1 96.88 58 ILE B CA 1
ATOM 1788 C C . ILE B 1 58 ? -9.336 9.125 12.117 1 96.88 58 ILE B C 1
ATOM 1790 O O . ILE B 1 58 ? -10.516 9.023 12.461 1 96.88 58 ILE B O 1
ATOM 1794 N N . TRP B 1 59 ? -8.938 9.406 10.867 1 98 59 TRP B N 1
ATOM 1795 C CA . TRP B 1 59 ? -9.875 9.492 9.758 1 98 59 TRP B CA 1
ATOM 1796 C C . TRP B 1 59 ? -9.375 8.695 8.555 1 98 59 TRP B C 1
ATOM 1798 O O . TRP B 1 59 ? -8.164 8.508 8.391 1 98 59 TRP B O 1
ATOM 1808 N N . PHE B 1 60 ? -10.359 8.227 7.777 1 97.88 60 PHE B N 1
ATOM 1809 C CA . PHE B 1 60 ? -9.977 7.719 6.465 1 97.88 60 PHE B CA 1
ATOM 1810 C C . PHE B 1 60 ? -9.711 8.867 5.5 1 97.88 60 PHE B C 1
ATOM 1812 O O . PHE B 1 60 ? -10.5 9.812 5.418 1 97.88 60 PHE B O 1
ATOM 1819 N N . LEU B 1 61 ? -8.617 8.789 4.816 1 98.06 61 LEU B N 1
ATOM 1820 C CA . LEU B 1 61 ? -8.344 9.797 3.795 1 98.06 61 LEU B CA 1
ATOM 1821 C C . LEU B 1 61 ? -9.492 9.883 2.797 1 98.06 61 LEU B C 1
ATOM 1823 O O . LEU B 1 61 ? -9.828 10.977 2.324 1 98.06 61 LEU B O 1
ATOM 1827 N N . GLU B 1 62 ? -10.078 8.742 2.52 1 96.75 62 GLU B N 1
ATOM 1828 C CA . GLU B 1 62 ? -11.172 8.68 1.557 1 96.75 62 GLU B CA 1
ATOM 1829 C C . GLU B 1 62 ? -12.359 9.523 2.012 1 96.75 62 GLU B C 1
ATOM 1831 O O . GLU B 1 62 ? -13.195 9.914 1.196 1 96.75 62 GLU B O 1
ATOM 1836 N N . ASP B 1 63 ? -12.477 9.844 3.275 1 97.56 63 ASP B N 1
ATOM 1837 C CA . ASP B 1 63 ? -13.602 10.602 3.82 1 97.56 63 ASP B CA 1
ATOM 1838 C C . ASP B 1 63 ? -13.312 12.102 3.791 1 97.56 63 ASP B C 1
ATOM 1840 O O . ASP B 1 63 ? -14.195 12.906 4.102 1 97.56 63 ASP B O 1
ATOM 1844 N N . LEU B 1 64 ? -12.117 12.523 3.48 1 98.19 64 LEU B N 1
ATOM 1845 C CA . LEU B 1 64 ? -11.75 13.93 3.398 1 98.19 64 LEU B CA 1
ATOM 1846 C C . LEU B 1 64 ? -12.352 14.578 2.156 1 98.19 64 LEU B C 1
ATOM 1848 O O . LEU B 1 64 ? -11.969 14.258 1.031 1 98.19 64 LEU B O 1
ATOM 1852 N N . SER B 1 65 ? -13.258 15.531 2.344 1 97.25 65 SER B N 1
ATOM 1853 C CA . SER B 1 65 ? -14 16.078 1.219 1 97.25 65 SER B CA 1
ATOM 1854 C C . SER B 1 65 ? -13.367 17.391 0.726 1 97.25 65 SER B C 1
ATOM 1856 O O . SER B 1 65 ? -13.484 17.719 -0.454 1 97.25 65 SER B O 1
ATOM 1858 N N . LEU B 1 66 ? -12.734 18.031 1.675 1 97.62 66 LEU B N 1
ATOM 1859 C CA . LEU B 1 66 ? -12.219 19.359 1.338 1 97.62 66 LEU B CA 1
ATOM 1860 C C . LEU B 1 66 ? -11.094 19.75 2.291 1 97.62 66 LEU B C 1
ATOM 1862 O O . LEU B 1 66 ? -11.188 19.531 3.498 1 97.62 66 LEU B O 1
ATOM 1866 N N . VAL B 1 67 ? -10.047 20.281 1.714 1 98.06 67 VAL B N 1
ATOM 1867 C CA . VAL B 1 67 ? -9.031 20.953 2.504 1 98.06 67 VAL B CA 1
ATOM 1868 C C . VAL B 1 67 ? -9.062 22.453 2.221 1 98.06 67 VAL B C 1
ATOM 1870 O O . VAL B 1 67 ? -8.93 22.891 1.071 1 98.06 67 VAL B O 1
ATOM 1873 N N . ASP B 1 68 ? -9.25 23.219 3.291 1 97.94 68 ASP B N 1
ATOM 1874 C CA . ASP B 1 68 ? -9.367 24.672 3.164 1 97.94 68 ASP B CA 1
ATOM 1875 C C . ASP B 1 68 ? -8.172 25.375 3.787 1 97.94 68 ASP B C 1
ATOM 1877 O O . ASP B 1 68 ? -7.945 25.281 4.996 1 97.94 68 ASP B O 1
ATOM 1881 N N . GLY B 1 69 ? -7.438 26.156 3.014 1 96.44 69 GLY B N 1
ATOM 1882 C CA . GLY B 1 69 ? -6.25 26.859 3.484 1 96.44 69 GLY B CA 1
ATOM 1883 C C . GLY B 1 69 ? -6.562 28.188 4.121 1 96.44 69 GLY B C 1
ATOM 1884 O O . GLY B 1 69 ? -5.652 28.938 4.492 1 96.44 69 GLY B O 1
ATOM 1885 N N . ARG B 1 70 ? -7.816 28.547 4.242 1 93.31 70 ARG B N 1
ATOM 1886 C CA . ARG B 1 70 ? -8.336 29.75 4.891 1 93.31 70 ARG B CA 1
ATOM 1887 C C . ARG B 1 70 ? -8.047 30.984 4.051 1 93.31 70 ARG B C 1
ATOM 1889 O O . ARG B 1 70 ? -8.977 31.656 3.574 1 93.31 70 ARG B O 1
ATOM 1896 N N . ASP B 1 71 ? -6.766 31.391 3.85 1 86.5 71 ASP B N 1
ATOM 1897 C CA . ASP B 1 71 ? -6.406 32.531 3.021 1 86.5 71 ASP B CA 1
ATOM 1898 C C . ASP B 1 71 ? -5.059 32.344 2.34 1 86.5 71 ASP B C 1
ATOM 1900 O O . ASP B 1 71 ? -4.016 32.344 2.996 1 86.5 71 ASP B O 1
ATOM 1904 N N . PRO B 1 72 ? -5.074 32.281 1.026 1 80.06 72 PRO B N 1
ATOM 1905 C CA . PRO B 1 72 ? -3.832 32 0.306 1 80.06 72 PRO B CA 1
ATOM 1906 C C . PRO B 1 72 ? -2.867 33.188 0.295 1 80.06 72 PRO B C 1
ATOM 1908 O O . PRO B 1 72 ? -1.677 33 0.021 1 80.06 72 PRO B O 1
ATOM 1911 N N . ASP B 1 73 ? -3.385 34.344 0.573 1 83.88 73 ASP B N 1
ATOM 1912 C CA . ASP B 1 73 ? -2.555 35.531 0.452 1 83.88 73 ASP B CA 1
ATOM 1913 C C . ASP B 1 73 ? -1.888 35.875 1.782 1 83.88 73 ASP B C 1
ATOM 1915 O O . ASP B 1 73 ? -1.143 36.844 1.875 1 83.88 73 ASP B O 1
ATOM 1919 N N . VAL B 1 74 ? -2.176 35.062 2.822 1 84.69 74 VAL B N 1
ATOM 1920 C CA . VAL B 1 74 ? -1.585 35.312 4.137 1 84.69 74 VAL B CA 1
ATOM 1921 C C . VAL B 1 74 ? -0.734 34.094 4.543 1 84.69 74 VAL B C 1
ATOM 1923 O O . VAL B 1 74 ? -1.097 32.969 4.273 1 84.69 74 VAL B O 1
ATOM 1926 N N . ASP B 1 75 ? 0.426 34.438 5.07 1 85.94 75 ASP B N 1
ATOM 1927 C CA . ASP B 1 75 ? 1.239 33.375 5.625 1 85.94 75 ASP B CA 1
ATOM 1928 C C . ASP B 1 75 ? 0.619 32.812 6.906 1 85.94 75 ASP B C 1
ATOM 1930 O O . ASP B 1 75 ? 1.058 33.156 8.008 1 85.94 75 ASP B O 1
ATOM 1934 N N . ASP B 1 76 ? -0.399 32.062 6.738 1 92.38 76 ASP B N 1
ATOM 1935 C CA . ASP B 1 76 ? -1.136 31.438 7.828 1 92.38 76 ASP B CA 1
ATOM 1936 C C . ASP B 1 76 ? -0.957 29.922 7.801 1 92.38 76 ASP B C 1
ATOM 1938 O O . ASP B 1 76 ? -1.385 29.25 6.855 1 92.38 76 ASP B O 1
ATOM 1942 N N . PRO B 1 77 ? -0.301 29.391 8.766 1 95.56 77 PRO B N 1
ATOM 1943 C CA . PRO B 1 77 ? -0.063 27.953 8.789 1 95.56 77 PRO B CA 1
ATOM 1944 C C . PRO B 1 77 ? -1.312 27.156 9.164 1 95.56 77 PRO B C 1
ATOM 1946 O O . PRO B 1 77 ? -1.266 25.922 9.227 1 95.56 77 PRO B O 1
ATOM 1949 N N . CYS B 1 78 ? -2.41 27.859 9.344 1 96.75 78 CYS B N 1
ATOM 1950 C CA . CYS B 1 78 ? -3.664 27.219 9.742 1 96.75 78 CYS B CA 1
ATOM 1951 C C . CYS B 1 78 ? -4.453 26.766 8.523 1 96.75 78 CYS B C 1
ATOM 1953 O O . CYS B 1 78 ? -4.492 27.453 7.504 1 96.75 78 CYS B O 1
ATOM 1955 N N . PHE B 1 79 ? -5.047 25.531 8.609 1 97.88 79 PHE B N 1
ATOM 1956 C CA . PHE B 1 79 ? -5.914 25.031 7.551 1 97.88 79 PHE B CA 1
ATOM 1957 C C . PHE B 1 79 ? -6.992 24.125 8.117 1 97.88 79 PHE B C 1
ATOM 1959 O O . PHE B 1 79 ? -6.918 23.719 9.281 1 97.88 79 PHE B O 1
ATOM 1966 N N . LEU B 1 80 ? -8.023 23.922 7.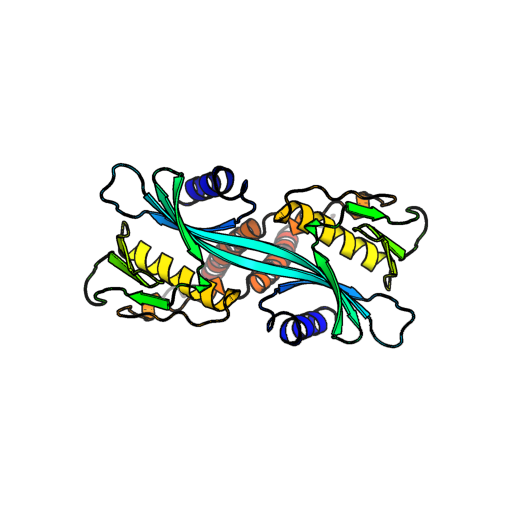305 1 98.31 80 LEU B N 1
ATOM 1967 C CA . LEU B 1 80 ? -9.18 23.141 7.758 1 98.31 80 LEU B CA 1
ATOM 1968 C C . LEU B 1 80 ? -9.32 21.859 6.953 1 98.31 80 LEU B C 1
ATOM 1970 O O . LEU B 1 80 ? -9.164 21.859 5.73 1 98.31 80 LEU B O 1
ATOM 1974 N N . LEU B 1 81 ? -9.547 20.766 7.621 1 98.44 81 LEU B N 1
ATOM 1975 C CA . LEU B 1 81 ? -9.875 19.469 7.027 1 98.44 81 LEU B CA 1
ATOM 1976 C C . LEU B 1 81 ? -11.359 19.172 7.172 1 98.44 81 LEU B C 1
ATOM 1978 O O . LEU B 1 81 ? -11.891 19.141 8.289 1 98.44 81 LEU B O 1
ATOM 1982 N N . HIS B 1 82 ? -11.992 19.016 6.047 1 98.19 82 HIS B N 1
ATOM 1983 C CA . HIS B 1 82 ? -13.422 18.75 6.066 1 98.19 82 HIS B CA 1
ATOM 1984 C C . HIS B 1 82 ? -13.711 17.266 5.91 1 98.19 82 HIS B C 1
ATOM 1986 O O . HIS B 1 82 ? -13.523 16.703 4.828 1 98.19 82 HIS B O 1
ATOM 1992 N N . PHE B 1 83 ? -14.133 16.656 6.938 1 96.19 83 PHE B N 1
ATOM 1993 C CA . PHE B 1 83 ? -14.719 15.32 6.941 1 96.19 83 PHE B CA 1
ATOM 1994 C C . PHE B 1 83 ? -16.219 15.391 7.199 1 96.19 83 PHE B C 1
ATOM 1996 O O . PHE B 1 83 ? -16.906 16.25 6.641 1 96.19 83 PHE B O 1
ATOM 2003 N N . GLY B 1 84 ? -16.766 14.477 7.988 1 92.19 84 GLY B N 1
ATOM 2004 C CA . GLY B 1 84 ? -18.094 14.75 8.516 1 92.19 84 GLY B CA 1
ATOM 2005 C C . GLY B 1 84 ? -18.156 16 9.359 1 92.19 84 GLY B C 1
ATOM 2006 O O . GLY B 1 84 ? -19.016 16.859 9.148 1 92.19 84 GLY B O 1
ATOM 2007 N N . LYS B 1 85 ? -17.203 16.094 10.164 1 95.56 85 LYS B N 1
ATOM 2008 C CA . LYS B 1 85 ? -16.953 17.297 10.953 1 95.56 85 LYS B CA 1
ATOM 2009 C C . LYS B 1 85 ? -15.688 18.016 10.516 1 95.56 85 LYS B C 1
ATOM 2011 O O . LYS B 1 85 ? -14.727 17.375 10.078 1 95.56 85 LYS B O 1
ATOM 2016 N N . VAL B 1 86 ? -15.742 19.297 10.656 1 97.56 86 VAL B N 1
ATOM 2017 C CA . VAL B 1 86 ? -14.578 20.094 10.242 1 97.56 86 VAL B CA 1
ATOM 2018 C C . VAL B 1 86 ? -13.531 20.094 11.352 1 97.56 86 VAL B C 1
ATOM 2020 O O . VAL B 1 86 ? -13.859 20.312 12.523 1 97.56 86 VAL B O 1
ATOM 2023 N N . ARG B 1 87 ? -12.289 19.812 10.984 1 97.69 87 ARG B N 1
ATOM 2024 C CA . ARG B 1 87 ? -11.188 19.844 11.938 1 97.69 87 ARG B CA 1
ATOM 2025 C C . ARG B 1 87 ? -10.172 20.922 11.57 1 97.69 87 ARG B C 1
ATOM 2027 O O . ARG B 1 87 ? -9.539 20.844 10.516 1 97.69 87 ARG B O 1
ATOM 2034 N N . THR B 1 88 ? -9.992 21.844 12.461 1 97.5 88 THR B N 1
ATOM 2035 C CA . THR B 1 88 ? -9.008 22.891 12.242 1 97.5 88 THR B CA 1
ATOM 2036 C C . THR B 1 88 ? -7.621 22.422 12.703 1 97.5 88 THR B C 1
ATOM 2038 O O . THR B 1 88 ? -7.473 21.875 13.797 1 97.5 88 THR B O 1
ATOM 2041 N N . VAL B 1 89 ? -6.613 22.656 11.859 1 97.62 89 VAL B N 1
ATOM 2042 C CA . VAL B 1 89 ? -5.246 22.25 12.156 1 97.62 89 VAL B CA 1
ATOM 2043 C C . VAL B 1 89 ? -4.293 23.422 11.969 1 97.62 89 VAL B C 1
ATOM 2045 O O . VAL B 1 89 ? -4.43 24.188 11.016 1 97.62 89 VAL B O 1
ATOM 2048 N N . THR B 1 90 ? -3.375 23.578 12.906 1 97.56 90 THR B N 1
ATOM 2049 C CA . THR B 1 90 ? -2.348 24.609 12.789 1 97.56 90 THR B CA 1
ATOM 2050 C C . THR B 1 90 ? -0.958 23.984 12.719 1 97.56 90 THR B C 1
ATOM 2052 O O . THR B 1 90 ? -0.459 23.453 13.711 1 97.56 90 THR B O 1
ATOM 2055 N N . ALA B 1 91 ? -0.367 24.094 11.516 1 97 91 ALA B N 1
ATOM 2056 C CA . ALA B 1 91 ? 0.99 23.578 11.344 1 97 91 ALA B CA 1
ATOM 2057 C C . ALA B 1 91 ? 2.008 24.469 12.039 1 97 91 ALA B C 1
ATOM 2059 O O . ALA B 1 91 ? 1.689 25.594 12.422 1 97 91 ALA B O 1
ATOM 2060 N N . ILE B 1 92 ? 3.236 23.938 12.234 1 95.5 92 ILE B N 1
ATOM 2061 C CA . ILE B 1 92 ? 4.285 24.703 12.891 1 95.5 92 ILE B CA 1
ATOM 2062 C C . ILE B 1 92 ? 4.797 25.781 11.945 1 95.5 92 ILE B C 1
ATOM 2064 O O . ILE B 1 92 ? 5.355 26.797 12.391 1 95.5 92 ILE B O 1
ATOM 2068 N N . SER B 1 93 ? 4.605 25.547 10.617 1 92 93 SER B N 1
ATOM 2069 C CA . SER B 1 93 ? 5.023 26.516 9.609 1 92 93 SER B CA 1
ATOM 2070 C C . SER B 1 93 ? 4.152 26.422 8.359 1 92 93 SER B C 1
ATOM 2072 O O . SER B 1 93 ? 3.467 25.422 8.148 1 92 93 SER B O 1
ATOM 2074 N N . CYS B 1 94 ? 4.297 27.547 7.566 1 89.56 94 CYS B N 1
ATOM 2075 C CA . CYS B 1 94 ? 3.568 27.547 6.305 1 89.56 94 CYS B CA 1
ATOM 2076 C C . CYS B 1 94 ? 4.125 26.5 5.348 1 89.56 94 CYS B C 1
ATOM 2078 O O . CYS B 1 94 ? 3.373 25.891 4.59 1 89.56 94 CYS B O 1
ATOM 2080 N N . SER B 1 95 ? 5.359 26.297 5.422 1 89.19 95 SER B N 1
ATOM 2081 C CA . SER B 1 95 ? 6 25.281 4.59 1 89.19 95 SER B CA 1
ATOM 2082 C C . SER B 1 95 ? 5.5 23.891 4.938 1 89.19 95 SER B C 1
ATOM 2084 O O . SER B 1 95 ? 5.27 23.062 4.051 1 89.19 95 SER B O 1
ATOM 2086 N N . ALA B 1 96 ? 5.301 23.641 6.203 1 91.81 96 ALA B N 1
ATOM 2087 C CA . ALA B 1 96 ? 4.789 22.359 6.645 1 91.81 96 ALA B CA 1
ATOM 2088 C C . ALA B 1 96 ? 3.354 22.141 6.172 1 91.81 96 ALA B C 1
ATOM 2090 O O . ALA B 1 96 ? 2.998 21.047 5.715 1 91.81 96 ALA B O 1
ATOM 2091 N N . LYS B 1 97 ? 2.609 23.188 6.234 1 94.94 97 LYS B N 1
ATOM 2092 C CA . LYS B 1 97 ? 1.233 23.156 5.75 1 94.94 97 LYS B CA 1
ATOM 2093 C C . LYS B 1 97 ? 1.178 22.703 4.293 1 94.94 97 LYS B C 1
ATOM 2095 O O . LYS B 1 97 ? 0.466 21.75 3.957 1 94.94 97 LYS B O 1
ATOM 2100 N N . TYR B 1 98 ? 1.966 23.297 3.443 1 91.25 98 TYR B N 1
ATOM 2101 C CA . TYR B 1 98 ? 1.919 23.031 2.012 1 91.25 98 TYR B CA 1
ATOM 2102 C C . TYR B 1 98 ? 2.518 21.656 1.702 1 91.25 98 TYR B C 1
ATOM 2104 O O . TYR B 1 98 ? 2.061 20.969 0.792 1 91.25 98 TYR B O 1
ATOM 2112 N N . ALA B 1 99 ? 3.49 21.25 2.457 1 90.31 99 ALA B N 1
ATOM 2113 C CA . ALA B 1 99 ? 4.074 19.938 2.271 1 90.31 99 ALA B CA 1
ATOM 2114 C C . ALA B 1 99 ? 3.062 18.828 2.59 1 90.31 99 ALA B C 1
ATOM 2116 O O . ALA B 1 99 ? 2.955 17.844 1.855 1 90.31 99 ALA B O 1
ATOM 2117 N N . PHE B 1 100 ? 2.393 19.078 3.631 1 96.06 100 PHE B N 1
ATOM 2118 C CA . PHE B 1 100 ? 1.417 18.078 4.055 1 96.06 100 PHE B CA 1
ATOM 2119 C C . PHE B 1 100 ? 0.268 17.984 3.059 1 96.06 100 PHE B C 1
ATOM 2121 O O . PHE B 1 100 ? -0.156 16.891 2.691 1 96.06 100 PHE B O 1
ATOM 2128 N N . VAL B 1 101 ? -0.189 19.062 2.633 1 95.94 101 VAL B N 1
ATOM 2129 C CA . VAL B 1 101 ? -1.321 19.078 1.712 1 95.94 101 VAL B CA 1
ATOM 2130 C C . VAL B 1 101 ? -0.902 18.5 0.363 1 95.94 101 VAL B C 1
ATOM 2132 O O . VAL B 1 101 ? -1.679 17.797 -0.284 1 95.94 101 VAL B O 1
ATOM 2135 N N . ARG B 1 102 ? 0.265 18.797 -0.027 1 93.38 102 ARG B N 1
ATOM 2136 C CA . ARG B 1 102 ? 0.78 18.188 -1.248 1 93.38 102 ARG B CA 1
ATOM 2137 C C . ARG B 1 102 ? 0.744 16.656 -1.156 1 93.38 102 ARG B C 1
ATOM 2139 O O . ARG B 1 102 ? 0.376 15.984 -2.119 1 93.38 102 ARG B O 1
ATOM 2146 N N . ALA B 1 103 ? 1.141 16.156 -0.007 1 93.25 103 ALA B N 1
ATOM 2147 C CA . ALA B 1 103 ? 1.11 14.703 0.21 1 93.25 103 ALA B CA 1
ATOM 2148 C C . ALA B 1 103 ? -0.32 14.172 0.166 1 93.25 103 ALA B C 1
ATOM 2150 O O . ALA B 1 103 ? -0.581 13.125 -0.428 1 93.25 103 ALA B O 1
ATOM 2151 N N . LEU B 1 104 ? -1.222 14.914 0.748 1 96.62 104 LEU B N 1
ATOM 2152 C CA . LEU B 1 104 ? -2.619 14.492 0.743 1 96.62 104 LEU B CA 1
ATOM 2153 C C . LEU B 1 104 ? -3.158 14.414 -0.682 1 96.62 104 LEU B C 1
ATOM 2155 O O . LEU B 1 104 ? -3.865 13.469 -1.03 1 96.62 104 LEU B O 1
ATOM 2159 N N . VAL B 1 105 ? -2.83 15.375 -1.467 1 94.31 105 VAL B N 1
ATOM 2160 C CA . VAL B 1 105 ? -3.293 15.422 -2.85 1 94.31 105 VAL B CA 1
ATOM 2161 C C . VAL B 1 105 ? -2.75 14.219 -3.617 1 94.31 105 VAL B C 1
ATOM 2163 O O . VAL B 1 105 ? -3.502 13.523 -4.305 1 94.31 105 VAL B O 1
ATOM 2166 N N . ALA B 1 106 ? -1.495 13.977 -3.469 1 91.62 106 ALA B N 1
ATOM 2167 C CA . ALA B 1 106 ? -0.852 12.867 -4.168 1 91.62 106 ALA B CA 1
ATOM 2168 C C . ALA B 1 106 ? -1.433 11.531 -3.723 1 91.62 106 ALA B C 1
ATOM 2170 O O . ALA B 1 106 ? -1.722 10.664 -4.551 1 91.62 106 ALA B O 1
ATOM 2171 N N . LEU B 1 107 ? -1.576 11.344 -2.455 1 94.06 107 LEU B N 1
ATOM 2172 C CA . LEU B 1 107 ? -2.061 10.078 -1.906 1 94.06 107 LEU B CA 1
ATOM 2173 C C . LEU B 1 107 ? -3.523 9.852 -2.273 1 94.06 107 LEU B C 1
ATOM 2175 O O . LEU B 1 107 ? -3.932 8.719 -2.547 1 94.06 107 LEU B O 1
ATOM 2179 N N . SER B 1 108 ? -4.293 10.914 -2.264 1 95.19 108 SER B N 1
ATOM 2180 C CA . SER B 1 108 ? -5.691 10.805 -2.674 1 95.19 108 SER B CA 1
ATOM 2181 C C . SER B 1 108 ? -5.805 10.359 -4.129 1 95.19 108 SER B C 1
ATOM 2183 O O . SER B 1 108 ? -6.613 9.492 -4.457 1 95.19 108 SER B O 1
ATOM 2185 N N . ASP B 1 109 ? -5.004 10.984 -4.98 1 92 109 ASP B N 1
ATOM 2186 C CA . ASP B 1 109 ? -4.996 10.617 -6.395 1 92 109 ASP B CA 1
ATOM 2187 C C . ASP B 1 109 ? -4.551 9.164 -6.586 1 92 109 ASP B C 1
ATOM 2189 O O . ASP B 1 109 ? -5.172 8.414 -7.34 1 92 109 ASP B O 1
ATOM 2193 N N . GLN B 1 110 ? -3.561 8.812 -5.902 1 90.56 110 GLN B N 1
ATOM 2194 C CA . GLN B 1 110 ? -2.926 7.516 -6.105 1 90.56 110 GLN B CA 1
ATOM 2195 C C . GLN B 1 110 ? -3.787 6.387 -5.547 1 90.56 110 GLN B C 1
ATOM 2197 O O . GLN B 1 110 ? -3.967 5.352 -6.195 1 90.56 110 GLN B O 1
ATOM 2202 N N . TYR B 1 111 ? -4.363 6.605 -4.398 1 93.75 111 TYR B N 1
ATOM 2203 C CA . TYR B 1 111 ? -4.949 5.465 -3.703 1 93.75 111 TYR B CA 1
ATOM 2204 C C . TYR B 1 111 ? -6.465 5.578 -3.645 1 93.75 111 TYR B C 1
ATOM 2206 O O . TYR B 1 111 ? -7.164 4.574 -3.484 1 93.75 111 TYR B O 1
ATOM 2214 N N . CYS B 1 112 ? -6.957 6.715 -3.699 1 93.56 112 CYS B N 1
ATOM 2215 C CA . CYS B 1 112 ? -8.406 6.898 -3.686 1 93.56 112 CYS B CA 1
ATOM 2216 C C . CYS B 1 112 ? -8.93 7.176 -5.086 1 93.56 112 CYS B C 1
ATOM 2218 O O . CYS B 1 112 ? -10.148 7.223 -5.301 1 93.56 112 CYS B O 1
ATOM 2220 N N . GLN B 1 113 ? -8.023 7.352 -6.043 1 93.06 113 GLN B N 1
ATOM 2221 C CA . GLN B 1 113 ? -8.367 7.672 -7.426 1 93.06 113 GLN B CA 1
ATOM 2222 C C . GLN B 1 113 ? -9.391 8.805 -7.488 1 93.06 113 GLN B C 1
ATOM 2224 O O . GLN B 1 113 ? -10.375 8.711 -8.227 1 93.06 113 GLN B O 1
ATOM 2229 N N . ARG B 1 114 ? -9.195 9.742 -6.633 1 93.69 114 ARG B N 1
ATOM 2230 C CA . ARG B 1 114 ? -10.023 10.938 -6.551 1 93.69 114 ARG B CA 1
ATOM 2231 C C . ARG B 1 114 ? -9.164 12.188 -6.367 1 93.69 114 ARG B C 1
ATOM 2233 O O . ARG B 1 114 ? -8.203 12.172 -5.602 1 93.69 114 ARG B O 1
ATOM 2240 N N . SER B 1 115 ? -9.594 13.234 -7.082 1 92.12 115 SER B N 1
ATOM 2241 C CA . SER B 1 115 ? -8.922 14.508 -6.879 1 92.12 115 SER B CA 1
ATOM 2242 C C . SER B 1 115 ? -9.406 15.188 -5.598 1 92.12 115 SER B C 1
ATOM 2244 O O . SER B 1 115 ? -10.609 15.312 -5.371 1 92.12 115 SER B O 1
ATOM 2246 N N . LEU B 1 116 ? -8.492 15.516 -4.781 1 94.94 116 LEU B N 1
ATOM 2247 C CA . LEU B 1 116 ? -8.836 16.172 -3.523 1 94.94 116 LEU B CA 1
ATOM 2248 C C . LEU B 1 116 ? -9.234 17.625 -3.758 1 94.94 116 LEU B C 1
ATOM 2250 O O . LEU B 1 116 ? -8.531 18.359 -4.449 1 94.94 116 LEU B O 1
ATOM 2254 N N . ASN B 1 117 ? -10.352 18.062 -3.23 1 96.06 117 ASN B N 1
ATOM 2255 C CA . ASN B 1 117 ? -10.812 19.438 -3.346 1 96.06 117 ASN B CA 1
ATOM 2256 C C . ASN B 1 117 ? -10.039 20.375 -2.42 1 96.06 117 ASN B C 1
ATOM 2258 O O . ASN B 1 117 ? -10.016 20.172 -1.205 1 96.06 117 ASN B O 1
ATOM 2262 N N . LEU B 1 118 ? -9.445 21.328 -3.035 1 95.69 118 LEU B N 1
ATOM 2263 C CA . LEU B 1 118 ? -8.695 22.328 -2.277 1 95.69 118 LEU B CA 1
ATOM 2264 C C . LEU B 1 118 ? -9.32 23.719 -2.439 1 95.69 118 LEU B C 1
ATOM 2266 O O . LEU B 1 118 ? -9.742 24.078 -3.537 1 95.69 118 LEU B O 1
ATOM 2270 N N . ARG B 1 119 ? -9.422 24.359 -1.345 1 96.5 119 ARG B N 1
ATOM 2271 C CA . ARG B 1 119 ? -9.875 25.75 -1.349 1 96.5 119 ARG B CA 1
ATOM 2272 C C . ARG B 1 119 ? -8.844 26.656 -0.695 1 96.5 119 ARG B C 1
ATOM 2274 O O . ARG B 1 119 ? -8.258 26.312 0.333 1 96.5 119 ARG B O 1
ATOM 2281 N N . ASN B 1 120 ? -8.531 27.812 -1.33 1 95.56 120 ASN B N 1
ATOM 2282 C CA . ASN B 1 120 ? -7.684 28.875 -0.787 1 95.56 120 ASN B CA 1
ATOM 2283 C C . ASN B 1 120 ? -6.23 28.422 -0.669 1 95.56 120 ASN B C 1
ATOM 2285 O O . ASN B 1 120 ? -5.59 28.641 0.36 1 95.56 120 ASN B O 1
ATOM 2289 N N . PHE B 1 121 ? -5.797 27.641 -1.66 1 93.88 121 PHE B N 1
ATOM 2290 C CA . PHE B 1 121 ? -4.391 27.281 -1.783 1 93.88 121 PHE B CA 1
ATOM 2291 C C . PHE B 1 121 ? -3.797 27.828 -3.074 1 93.88 121 PHE B C 1
ATOM 2293 O O . PHE B 1 121 ? -4.492 27.938 -4.086 1 93.88 121 PHE B O 1
ATOM 2300 N N . ASP B 1 122 ? -2.566 28.156 -2.922 1 87.62 122 ASP B N 1
ATOM 2301 C CA . ASP B 1 122 ? -1.81 28.469 -4.133 1 87.62 122 ASP B CA 1
ATOM 2302 C C . ASP B 1 122 ? -1.372 27.188 -4.84 1 87.62 122 ASP B C 1
ATOM 2304 O O . ASP B 1 122 ? -0.466 26.484 -4.371 1 87.62 122 ASP B O 1
ATOM 2308 N N . TRP B 1 123 ? -1.905 26.969 -5.992 1 85.62 123 TRP B N 1
ATOM 2309 C CA . TRP B 1 123 ? -1.689 25.719 -6.711 1 85.62 123 TRP B CA 1
ATOM 2310 C C . TRP B 1 123 ? -0.235 25.594 -7.152 1 85.62 123 TRP B C 1
ATOM 2312 O O . TRP B 1 123 ? 0.265 24.484 -7.344 1 85.62 123 TRP B O 1
ATOM 2322 N N . VAL B 1 124 ? 0.427 26.594 -7.207 1 82.44 124 VAL B N 1
ATOM 2323 C CA . VAL B 1 124 ? 1.828 26.578 -7.617 1 82.44 124 VAL B CA 1
ATOM 2324 C C . VAL B 1 124 ? 2.648 25.781 -6.609 1 82.44 124 VAL B C 1
ATOM 2326 O O . VAL B 1 124 ? 3.594 25.078 -6.984 1 82.44 124 VAL B O 1
ATOM 2329 N N . TYR B 1 125 ? 2.143 25.891 -5.391 1 84.81 125 TYR B N 1
ATOM 2330 C CA . TYR B 1 125 ? 2.906 25.234 -4.332 1 84.81 125 TYR B CA 1
ATOM 2331 C C . TYR B 1 125 ? 2.391 23.828 -4.074 1 84.81 125 TYR B C 1
ATOM 2333 O O . TYR B 1 125 ? 2.967 23.078 -3.277 1 84.81 125 TYR B O 1
ATOM 2341 N N . ILE B 1 126 ? 1.277 23.375 -4.676 1 86.38 126 ILE B N 1
ATOM 2342 C CA . ILE B 1 126 ? 0.68 22.062 -4.441 1 86.38 126 ILE B CA 1
ATOM 2343 C C . ILE B 1 126 ? 1.056 21.109 -5.574 1 86.38 126 ILE B C 1
ATOM 2345 O O . ILE B 1 126 ? 1.265 19.922 -5.348 1 86.38 126 ILE B O 1
ATOM 2349 N N . LYS B 1 127 ? 0.953 21.453 -6.805 1 68.69 127 LYS B N 1
ATOM 2350 C CA . LYS B 1 127 ? 1.189 20.594 -7.965 1 68.69 127 LYS B CA 1
ATOM 2351 C C . LYS B 1 127 ? 2.504 19.828 -7.824 1 68.69 127 LYS B C 1
ATOM 2353 O O . LYS B 1 127 ? 3.537 20.422 -7.5 1 68.69 127 LYS B O 1
ATOM 2358 N N . PRO B 1 128 ? 2.203 18.562 -7.371 1 56.97 128 PRO B N 1
ATOM 2359 C CA . PRO B 1 128 ? 3.396 17.75 -7.125 1 56.97 128 PRO B CA 1
ATOM 2360 C C . PRO B 1 128 ? 4.469 17.938 -8.195 1 56.97 128 PRO B C 1
ATOM 2362 O O . PRO B 1 128 ? 4.148 18.078 -9.383 1 56.97 128 PRO B O 1
ATOM 2365 N N . THR B 1 129 ? 5.52 18.438 -7.824 1 48.53 129 THR B N 1
ATOM 2366 C CA . THR B 1 129 ? 6.629 18.109 -8.711 1 48.53 129 THR B CA 1
ATOM 2367 C C . THR B 1 129 ? 6.688 16.609 -8.977 1 48.53 129 THR B C 1
ATOM 2369 O O . THR B 1 129 ? 6.125 15.82 -8.211 1 48.53 129 THR B O 1
ATOM 2372 N N . SER B 1 130 ? 7.039 16.016 -10.148 1 41.47 130 SER B N 1
ATOM 2373 C CA . SER B 1 130 ? 7.168 14.648 -10.656 1 41.47 130 SER B CA 1
ATOM 2374 C C . SER B 1 130 ? 7.504 13.672 -9.531 1 41.47 130 SER B C 1
ATOM 2376 O O . SER B 1 130 ? 7.715 12.484 -9.781 1 41.47 130 SER B O 1
ATOM 2378 N N . PHE B 1 131 ? 7.75 14.109 -8.406 1 40.72 131 PHE B N 1
ATOM 2379 C CA . PHE B 1 131 ? 8.43 13.203 -7.488 1 40.72 131 PHE B CA 1
ATOM 2380 C C . PHE B 1 131 ? 7.465 12.148 -6.957 1 40.72 131 PHE B C 1
ATOM 2382 O O . PHE B 1 131 ? 7.871 11.023 -6.668 1 40.72 131 PHE B O 1
ATOM 2389 N N . TYR B 1 132 ? 6.281 12.523 -6.574 1 41.5 132 TYR B N 1
ATOM 2390 C CA . TYR B 1 132 ? 5.43 11.523 -5.938 1 41.5 132 TYR B CA 1
ATOM 2391 C C . TYR B 1 132 ? 4.887 10.539 -6.961 1 41.5 132 TYR B C 1
ATOM 2393 O O . TYR B 1 132 ? 4.035 9.703 -6.641 1 41.5 132 TYR B O 1
ATOM 2401 N N . SER B 1 133 ? 4.992 10.797 -8.281 1 39.84 133 SER B N 1
ATOM 2402 C CA . SER B 1 133 ? 4.359 9.828 -9.18 1 39.84 133 SER B CA 1
ATOM 2403 C C . SER B 1 133 ? 4.801 8.406 -8.859 1 39.84 133 SER B C 1
ATOM 2405 O O . SER B 1 133 ? 4.785 7.992 -7.699 1 39.84 133 SER B O 1
ATOM 2407 N N . ASN B 1 134 ? 5.332 7.531 -10.055 1 36.25 134 ASN B N 1
ATOM 2408 C CA . ASN B 1 134 ? 5.461 6.086 -10.188 1 36.25 134 ASN B CA 1
ATOM 2409 C C . ASN B 1 134 ? 6.582 5.539 -9.305 1 36.25 134 ASN B C 1
ATOM 2411 O O . ASN B 1 134 ? 7.758 5.82 -9.547 1 36.25 134 ASN B O 1
ATOM 2415 N N . ARG B 1 135 ? 6.441 5.438 -8.148 1 38.28 135 ARG B N 1
ATOM 2416 C CA . ARG B 1 135 ? 7.402 4.73 -7.309 1 38.28 135 ARG B CA 1
ATOM 2417 C C . ARG B 1 135 ? 8.078 3.604 -8.086 1 38.28 135 ARG B C 1
ATOM 2419 O O . ARG B 1 135 ? 9.227 3.252 -7.801 1 38.28 135 ARG B O 1
ATOM 2426 N N . GLY B 1 136 ? 7.309 2.922 -8.938 1 37.56 136 GLY B N 1
ATOM 2427 C CA . GLY B 1 136 ? 7.887 1.916 -9.812 1 37.56 136 GLY B CA 1
ATOM 2428 C C . GLY B 1 136 ? 8.984 2.463 -10.703 1 37.56 136 GLY B C 1
ATOM 2429 O O . GLY B 1 136 ? 9.969 1.771 -10.992 1 37.56 136 GLY B O 1
ATOM 2430 N N . ASP B 1 137 ? 8.68 3.588 -11.211 1 38.75 137 ASP B N 1
ATOM 2431 C CA . ASP B 1 137 ? 9.664 4.133 -12.148 1 38.75 137 ASP B CA 1
ATOM 2432 C C . ASP B 1 137 ? 10.945 4.535 -11.43 1 38.75 137 ASP B C 1
ATOM 2434 O O . ASP B 1 137 ? 12.031 4.449 -11.992 1 38.75 137 ASP B O 1
ATOM 2438 N N . CYS B 1 138 ? 10.797 4.883 -10.242 1 40.97 138 CYS B N 1
ATOM 2439 C CA . CYS B 1 138 ? 12.023 5.215 -9.523 1 40.97 138 CYS B CA 1
ATOM 2440 C C . CYS B 1 138 ? 12.828 3.961 -9.203 1 40.97 138 CYS B C 1
ATOM 2442 O O . CYS B 1 138 ? 14.055 3.979 -9.242 1 40.97 138 CYS B O 1
ATOM 2444 N N . VAL B 1 139 ? 12.227 2.918 -8.891 1 42.81 139 VAL B N 1
ATOM 2445 C CA . VAL B 1 139 ? 12.93 1.649 -8.742 1 42.81 139 VAL B CA 1
ATOM 2446 C C . VAL B 1 139 ? 13.609 1.278 -10.062 1 42.81 139 VAL B C 1
ATOM 2448 O O . VAL B 1 139 ? 14.766 0.862 -10.07 1 42.81 139 VAL B O 1
ATOM 2451 N N . VAL B 1 140 ? 12.875 1.397 -11.172 1 43.31 140 VAL B N 1
ATOM 2452 C CA . VAL B 1 140 ? 13.508 1.139 -12.461 1 43.31 140 VAL B CA 1
ATOM 2453 C C . VAL B 1 140 ? 14.641 2.137 -12.688 1 43.31 140 VAL B C 1
ATOM 2455 O O . VAL B 1 140 ? 15.727 1.763 -13.148 1 43.31 140 VAL B O 1
ATOM 2458 N N . LEU B 1 141 ? 14.391 3.277 -12.305 1 41.03 141 LEU B N 1
ATOM 2459 C CA . LEU B 1 141 ? 15.469 4.246 -12.484 1 41.03 141 LEU B CA 1
ATOM 2460 C C . LEU B 1 141 ? 16.625 3.961 -11.531 1 41.03 141 LEU B C 1
ATOM 2462 O O . LEU B 1 141 ? 17.781 4.062 -11.914 1 41.03 141 LEU B O 1
ATOM 2466 N N . SER B 1 142 ? 16.25 3.48 -10.445 1 42.69 142 SER B N 1
ATOM 2467 C CA . SER B 1 142 ? 17.312 3.135 -9.508 1 42.69 142 SER B CA 1
ATOM 2468 C C . SER B 1 142 ? 18.062 1.885 -9.961 1 42.69 142 SER B C 1
ATOM 2470 O O . SER B 1 142 ? 19.281 1.788 -9.789 1 42.69 142 SER B O 1
ATOM 2472 N N . GLN B 1 143 ? 17.281 0.927 -10.469 1 41.72 143 GLN B N 1
ATOM 2473 C CA . GLN B 1 143 ? 17.922 -0.236 -11.07 1 41.72 143 GLN B CA 1
ATOM 2474 C C . GLN B 1 143 ? 18.766 0.164 -12.273 1 41.72 143 GLN B C 1
ATOM 2476 O O . GLN B 1 143 ? 19.891 -0.323 -12.438 1 41.72 143 GLN B O 1
ATOM 2481 N N . ILE B 1 144 ? 18.156 0.99 -13.023 1 42.94 144 ILE B N 1
ATOM 2482 C CA . ILE B 1 144 ? 18.922 1.494 -14.156 1 42.94 144 ILE B CA 1
ATOM 2483 C C . ILE B 1 144 ? 20.125 2.283 -13.648 1 42.94 144 ILE B C 1
ATOM 2485 O O . ILE B 1 144 ? 21.25 2.115 -14.156 1 42.94 144 ILE B O 1
ATOM 2489 N N . CYS B 1 145 ? 19.781 2.984 -12.57 1 42.53 145 CYS B N 1
ATOM 2490 C CA . CYS B 1 145 ? 20.906 3.76 -12.039 1 42.53 145 CYS B CA 1
ATOM 2491 C C . CYS B 1 145 ? 21.922 2.852 -11.367 1 42.53 145 CYS B C 1
ATOM 2493 O O . CYS B 1 145 ? 23.141 3.064 -11.492 1 42.53 145 CYS B O 1
ATOM 2495 N N . PHE B 1 146 ? 21.406 1.944 -10.68 1 44.59 146 PHE B N 1
ATOM 2496 C CA . PHE B 1 146 ? 22.328 0.977 -10.094 1 44.59 146 PHE B CA 1
ATOM 2497 C C . PHE B 1 146 ? 23.094 0.241 -11.188 1 44.59 146 PHE B C 1
ATOM 2499 O O . PHE B 1 146 ? 24.312 0.04 -11.078 1 44.59 146 PHE B O 1
ATOM 2506 N N . TYR B 1 147 ? 22.312 -0.186 -12.141 1 42.81 147 TYR B N 1
ATOM 2507 C CA . TYR B 1 147 ? 22.984 -0.835 -13.258 1 42.81 147 TYR B CA 1
ATOM 2508 C C . TYR B 1 147 ? 23.938 0.133 -13.961 1 42.81 147 TYR B C 1
ATOM 2510 O O . TYR B 1 147 ? 25.062 -0.231 -14.312 1 42.81 147 TYR B O 1
ATOM 2518 N N . ALA B 1 148 ? 23.422 1.272 -14.078 1 46.75 148 ALA B N 1
ATOM 2519 C CA . ALA B 1 148 ? 24.266 2.275 -14.719 1 46.75 148 ALA B CA 1
ATOM 2520 C C . ALA B 1 148 ? 25.453 2.646 -13.836 1 46.75 148 ALA B C 1
ATOM 2522 O O . ALA B 1 148 ? 26.578 2.803 -14.32 1 46.75 148 ALA B O 1
ATOM 2523 N N . PHE B 1 149 ? 25.156 2.736 -12.562 1 45.22 149 PHE B N 1
ATOM 2524 C CA . PHE B 1 149 ? 26.266 3 -11.641 1 45.22 149 PHE B CA 1
ATOM 2525 C C . PHE B 1 149 ? 27.234 1.823 -11.609 1 45.22 149 PHE B C 1
ATOM 2527 O O . PHE B 1 149 ? 28.453 2.016 -11.57 1 45.22 149 PHE B O 1
ATOM 2534 N N . ASN B 1 150 ? 26.656 0.722 -11.523 1 46.16 150 ASN B N 1
ATOM 2535 C CA . ASN B 1 150 ? 27.531 -0.437 -11.609 1 46.16 150 ASN B CA 1
ATOM 2536 C C . ASN B 1 150 ? 28.297 -0.465 -12.938 1 46.16 150 ASN B C 1
ATOM 2538 O O . ASN B 1 150 ? 29.469 -0.823 -12.977 1 46.16 150 ASN B O 1
ATOM 2542 N N . LEU B 1 151 ? 27.547 -0.11 -13.93 1 44.06 151 LEU B N 1
ATOM 2543 C CA . LEU B 1 151 ? 28.234 -0.033 -15.219 1 44.06 151 LEU B CA 1
ATOM 2544 C C . LEU B 1 151 ? 29.297 1.062 -15.203 1 44.06 151 LEU B C 1
ATOM 2546 O O . LEU B 1 151 ? 30.406 0.87 -15.727 1 44.06 151 LEU B O 1
ATOM 2550 N N . VAL B 1 152 ? 28.922 2.137 -14.516 1 44.66 152 VAL B N 1
ATOM 2551 C CA . VAL B 1 152 ? 29.875 3.238 -14.438 1 44.66 152 VAL B CA 1
ATOM 2552 C C . VAL B 1 152 ? 31 2.885 -13.461 1 44.66 152 VAL B C 1
ATOM 2554 O O . VAL B 1 152 ? 32.156 3.158 -13.727 1 44.66 152 VAL B O 1
ATOM 2557 N N . CYS B 1 153 ? 30.547 2.26 -12.352 1 41.12 153 CYS B N 1
ATOM 2558 C CA . CYS B 1 153 ? 31.578 1.833 -11.414 1 41.12 153 CYS B CA 1
ATOM 2559 C C . CYS B 1 153 ? 32.469 0.761 -12.031 1 41.12 153 CYS B C 1
ATOM 2561 O O . CYS B 1 153 ? 33.688 0.757 -11.82 1 41.12 153 CYS B O 1
ATOM 2563 N N . LEU B 1 154 ? 31.859 -0.129 -12.68 1 43.5 154 LEU B N 1
ATOM 2564 C CA . LEU B 1 154 ? 32.688 -1.114 -13.391 1 43.5 154 LEU B CA 1
ATOM 2565 C C . LEU B 1 154 ? 33.531 -0.445 -14.469 1 43.5 154 LEU B C 1
ATOM 2567 O O . LEU B 1 154 ? 34.656 -0.882 -14.742 1 43.5 154 LEU B O 1
ATOM 2571 N N . SER B 1 155 ? 32.969 0.525 -15.023 1 41 155 SER B N 1
ATOM 2572 C CA . SER B 1 155 ? 33.75 1.227 -16.031 1 41 155 SER B CA 1
ATOM 2573 C C . SER B 1 155 ? 34.875 2.023 -15.391 1 41 155 SER B C 1
ATOM 2575 O O . SER B 1 155 ? 35.906 2.287 -16.031 1 41 155 SER B O 1
ATOM 2577 N N . MET B 1 156 ? 34.531 2.572 -14.211 1 37.97 156 MET B N 1
ATOM 2578 C CA . MET B 1 156 ? 35.594 3.35 -13.555 1 37.97 156 MET B CA 1
ATOM 2579 C C . MET B 1 156 ? 36.531 2.438 -12.797 1 37.97 156 MET B C 1
ATOM 2581 O O . MET B 1 156 ? 37.562 2.902 -12.258 1 37.97 156 MET B O 1
ATOM 2585 N N . CYS B 1 157 ? 36.031 1.229 -12.43 1 38.09 157 CYS B N 1
ATOM 2586 C CA . CYS B 1 157 ? 37.031 0.318 -11.859 1 38.09 157 CYS B CA 1
ATOM 2587 C C . CYS B 1 157 ? 38.031 -0.126 -12.914 1 38.09 157 CYS B C 1
ATOM 2589 O O . CYS B 1 157 ? 37.656 -0.608 -13.977 1 38.09 157 CYS B O 1
ATOM 2591 N N . PRO B 1 158 ? 39.156 0.424 -12.836 1 40.91 158 PRO B N 1
ATOM 2592 C CA . PRO B 1 158 ? 40.281 0.038 -13.727 1 40.91 158 PRO B CA 1
ATOM 2593 C C . PRO B 1 158 ? 40.5 -1.471 -13.758 1 40.91 158 PRO B C 1
ATOM 2595 O O . PRO B 1 158 ? 40.562 -2.113 -12.711 1 40.91 158 PRO B O 1
ATOM 2598 N N . VAL B 1 159 ? 39.75 -2.301 -14.469 1 39.5 159 VAL B N 1
ATOM 2599 C CA . VAL B 1 159 ? 40.188 -3.67 -14.695 1 39.5 159 VAL B CA 1
ATOM 2600 C C . VAL B 1 159 ? 41.688 -3.678 -14.977 1 39.5 159 VAL B C 1
ATOM 2602 O O . VAL B 1 159 ? 42.188 -2.885 -15.789 1 39.5 159 VAL B O 1
ATOM 2605 N N . PRO B 1 160 ? 42.469 -4.086 -13.945 1 37.5 160 PRO B N 1
ATOM 2606 C CA . PRO B 1 160 ? 43.906 -4.203 -14.242 1 37.5 160 PRO B CA 1
ATOM 2607 C C . PRO B 1 160 ? 44.156 -4.957 -15.547 1 37.5 160 PRO B C 1
ATOM 2609 O O . PRO B 1 160 ? 43.5 -5.961 -15.836 1 37.5 160 PRO B O 1
ATOM 2612 N N . LEU B 1 161 ? 44.406 -4.289 -16.625 1 33.84 161 LEU B N 1
ATOM 2613 C CA . LEU B 1 161 ? 45.062 -4.895 -17.781 1 33.84 161 LEU B CA 1
ATOM 2614 C C . LEU B 1 161 ? 46.25 -5.723 -17.359 1 33.84 161 LEU B C 1
ATOM 2616 O O . LEU B 1 161 ? 47.062 -5.289 -16.516 1 33.84 161 LEU B O 1
ATOM 2620 N N . ASP B 1 162 ? 46.125 -7.027 -17.219 1 32.06 162 ASP B N 1
ATOM 2621 C CA . ASP B 1 162 ? 47.312 -7.875 -17.141 1 32.06 162 ASP B CA 1
ATOM 2622 C C . ASP B 1 162 ? 48.375 -7.426 -18.156 1 32.06 162 ASP B C 1
ATOM 2624 O O . ASP B 1 162 ? 48.094 -7.312 -19.344 1 32.06 162 ASP B O 1
ATOM 2628 N N . ALA B 1 163 ? 49.438 -6.824 -17.625 1 23.06 163 ALA B N 1
ATOM 2629 C CA . ALA B 1 163 ? 50.75 -6.984 -18.266 1 23.06 163 ALA B CA 1
ATOM 2630 C C . ALA B 1 163 ? 51.219 -8.43 -18.188 1 23.06 163 ALA B C 1
ATOM 2632 O O . ALA B 1 163 ? 51 -9.109 -17.188 1 23.06 163 ALA B O 1
#

pLDDT: mean 81.57, std 22.49, range [23.06, 98.5]

Radius of gyration: 23.59 Å; Cα contacts (8 Å, |Δi|>4): 545; chains: 2; bounding box: 69×68×49 Å

Nearest PDB structures (foldseek):
  5m4y-assembly3_F  TM=5.513E-01  e=1.473E-06  Saccharomyces cerevisiae S288C
  5m4y-assembly2_D  TM=6.247E-01  e=8.829E-06  Saccharomyces cerevisiae S288C
  3a58-assembly2_C  TM=6.047E-01  e=1.063E-05  Saccharomyces cerevisiae
  5lg4-assembly1_C  TM=5.749E-01  e=4.761E-06  Saccharomyces cerevisiae S288C
  3a58-assembly3_E  TM=5.150E-01  e=1.279E-05  Saccharomyces cerevisiae